Protein AF-A0A538PAR9-F1 (afdb_monomer)

Sequence (270 aa):
MGVARLSRVTVMLPRGDYQEALTYLSQFEEFHRISTEQGAFDPATEELAVRAVRLFAQTDQAVKSLSLPLSPPMLDVIFRGVSVPETVYEAARWNELLDKAESEARPVVDAVNGAVGRLAQLEKDEQDTRALSEALRSVADLSVDLGMLGQLKRMTGVVAIAEKDTLDELRNSLSDLVFVAQPLRGSQSVVLVAGPAGDAGRIEKVLRTLEVTPIVLPSDLPQNPPEAFRSLVARAEGLSAEKRKAEEEVEKLTAVHSQKLLACRELANV

Foldseek 3Di:
DDDDDDDDDDDDDFPVCVVVVVVVVVVVVPDDDPPPPDDDDDVVVVVLLVLLVVLLVLLVVLCVLLVPDLDPDPVCCVPPNDDDPDDDDDDPDSVVSSVVLCVLRVVLSVLSCVLSVVLVVLVVVLVVLVVVLVVLVQVLVDQDQQVVQVPDPFKHKFKWKDFQVCLVVLCVQLVVWDWDWADTPDRIIIIMTMDTPVCPVVNVVSCVVSVIDTDDDPPVAGSGSNRRSVVSVVVSVVSVVVSVVSVVSSVVSCVPCVSSSSVSSVSSSD

Mean predicted aligned error: 13.32 Å

Secondary structure (DSSP, 8-state):
--------------GGGHHHHHHHHHHT---------S-PPPHHHHHHHHHHHHHHHHHHHHHHHTT--SS--HHHHHHH---PPP-----SSHHHHHHHHHHHHHHHHHHHHHHHHHHHHHHHHHHHHHHHHHHHHTTTT----HHHHHT-SSEEEEEEEEEHHHHHHHHHHTTTSEEEEEE-SSSEEEEEEEEEGGGHHHHHHHHHHTTPEE----TTS-SSHHHHHHHHHHHHHHHHHHHHHHHHHHHHHHHHHHHHHHHHHHHTT-

pLDDT: mean 80.82, std 9.89, range [42.25, 94.06]

Radius of gyration: 33.9 Å; Cα contacts (8 Å, |Δi|>4): 254; chains: 1; bounding box: 86×48×86 Å

Structure (mmCIF, N/CA/C/O backbone):
data_AF-A0A538PAR9-F1
#
_entry.id   AF-A0A538PAR9-F1
#
loop_
_atom_site.group_PDB
_atom_site.id
_atom_site.type_symbol
_atom_site.label_atom_id
_atom_site.label_alt_id
_atom_site.label_comp_id
_atom_site.label_asym_id
_atom_site.label_entity_id
_atom_site.label_seq_id
_atom_site.pdbx_PDB_ins_code
_atom_site.Cartn_x
_atom_site.Cartn_y
_atom_site.Cartn_z
_atom_site.occupancy
_atom_site.B_iso_or_equiv
_atom_site.auth_seq_id
_atom_site.auth_comp_id
_atom_site.auth_asym_id
_atom_site.auth_atom_id
_atom_site.pdbx_PDB_model_num
ATOM 1 N N . MET A 1 1 ? 61.517 7.331 -37.718 1.00 42.25 1 MET A N 1
ATOM 2 C CA . MET A 1 1 ? 60.299 7.338 -36.882 1.00 42.25 1 MET A CA 1
ATOM 3 C C . MET A 1 1 ? 59.112 7.525 -37.810 1.00 42.25 1 MET A C 1
ATOM 5 O O . MET A 1 1 ? 59.084 8.528 -38.512 1.00 42.25 1 MET A O 1
ATOM 9 N N . GLY A 1 2 ? 58.226 6.534 -37.919 1.00 53.03 2 GLY A N 1
ATOM 10 C CA . GLY A 1 2 ? 57.035 6.623 -38.769 1.00 53.03 2 GLY A CA 1
ATOM 11 C C . GLY A 1 2 ? 55.916 7.348 -38.029 1.00 53.03 2 GLY A C 1
ATOM 12 O O . GLY A 1 2 ? 55.635 7.015 -36.883 1.00 53.03 2 GLY A O 1
ATOM 13 N N . VAL A 1 3 ? 55.308 8.352 -38.656 1.00 56.50 3 VAL A N 1
ATOM 14 C CA . VAL A 1 3 ? 54.130 9.034 -38.108 1.00 56.50 3 VAL A CA 1
ATOM 15 C C . VAL A 1 3 ? 52.907 8.186 -38.461 1.00 56.50 3 VAL A C 1
ATOM 17 O O . VAL A 1 3 ? 52.604 8.014 -39.642 1.00 56.50 3 VAL A O 1
ATOM 20 N N . ALA A 1 4 ? 52.234 7.619 -37.459 1.00 69.75 4 ALA A N 1
ATOM 21 C CA . ALA A 1 4 ? 50.994 6.871 -37.658 1.00 69.75 4 ALA A CA 1
ATOM 22 C C . ALA A 1 4 ? 49.835 7.835 -37.963 1.00 69.75 4 ALA A C 1
ATOM 24 O O . ALA A 1 4 ? 49.718 8.904 -37.361 1.00 69.75 4 ALA A O 1
ATOM 25 N N . ARG A 1 5 ? 48.976 7.470 -38.919 1.00 73.00 5 ARG A N 1
ATOM 26 C CA . ARG A 1 5 ? 47.812 8.276 -39.303 1.00 73.00 5 ARG A CA 1
ATOM 27 C C . ARG A 1 5 ? 46.669 7.977 -38.333 1.00 73.00 5 ARG A C 1
ATOM 29 O O . ARG A 1 5 ? 46.080 6.908 -38.399 1.00 73.00 5 ARG A O 1
ATOM 36 N N . LEU A 1 6 ? 46.370 8.915 -37.437 1.00 77.06 6 LEU A N 1
ATOM 37 C CA . LEU A 1 6 ? 45.254 8.801 -36.496 1.00 77.06 6 LEU A CA 1
ATOM 38 C C . LEU A 1 6 ? 43.938 9.208 -37.171 1.00 77.06 6 LEU A C 1
ATOM 40 O O . LEU A 1 6 ? 43.876 10.222 -37.870 1.00 77.06 6 LEU A O 1
ATOM 44 N N . SER A 1 7 ? 42.878 8.441 -36.925 1.00 79.38 7 SER A N 1
ATOM 45 C CA . SER A 1 7 ? 41.517 8.746 -37.370 1.00 79.38 7 SER A CA 1
ATOM 46 C C . SER A 1 7 ? 40.644 9.088 -36.169 1.00 79.38 7 SER A C 1
ATOM 48 O O . SER A 1 7 ? 40.646 8.379 -35.166 1.00 79.38 7 SER A O 1
ATOM 50 N N . ARG A 1 8 ? 39.877 10.179 -36.266 1.00 80.25 8 ARG A N 1
ATOM 51 C CA . ARG A 1 8 ? 38.883 10.534 -35.250 1.00 80.25 8 ARG A CA 1
ATOM 52 C C . ARG A 1 8 ? 37.613 9.729 -35.504 1.00 80.25 8 ARG A C 1
ATOM 54 O O . ARG A 1 8 ? 37.041 9.825 -36.585 1.00 80.25 8 ARG A O 1
ATOM 61 N N . VAL A 1 9 ? 37.179 8.975 -34.501 1.00 76.75 9 VAL A N 1
ATOM 62 C CA . VAL A 1 9 ? 35.952 8.174 -34.536 1.00 76.75 9 VAL A CA 1
ATOM 63 C C . VAL A 1 9 ? 35.055 8.607 -33.381 1.00 76.75 9 VAL A C 1
ATOM 65 O O . VAL A 1 9 ? 35.540 8.887 -32.285 1.00 76.75 9 VAL A O 1
ATOM 68 N N . THR A 1 10 ? 33.750 8.676 -33.632 1.00 76.56 10 THR A N 1
ATOM 69 C CA . THR A 1 10 ? 32.727 8.875 -32.603 1.00 76.56 10 THR A CA 1
ATOM 70 C C . THR A 1 10 ? 31.915 7.596 -32.508 1.00 76.56 10 THR A C 1
ATOM 72 O O . THR A 1 10 ? 31.336 7.164 -33.501 1.00 76.56 10 THR A O 1
ATOM 75 N N . VAL A 1 11 ? 31.889 6.994 -31.322 1.00 72.44 11 VAL A N 1
ATOM 76 C CA . VAL A 1 11 ? 31.072 5.813 -31.032 1.00 72.44 11 VAL A CA 1
ATOM 77 C C . VAL A 1 11 ? 29.835 6.285 -30.277 1.00 72.44 11 VAL A C 1
ATOM 79 O O . VAL A 1 11 ? 29.958 6.987 -29.274 1.00 72.44 11 VAL A O 1
ATOM 82 N N . MET A 1 12 ? 28.657 5.933 -30.785 1.00 71.06 12 MET A N 1
ATOM 83 C CA . MET A 1 12 ? 27.371 6.155 -30.123 1.00 71.06 12 MET A CA 1
ATOM 84 C C . MET A 1 12 ? 26.861 4.807 -29.638 1.00 71.06 12 MET A C 1
ATOM 86 O O . MET A 1 12 ? 26.896 3.836 -30.392 1.00 71.06 12 MET A O 1
ATOM 90 N N . LEU A 1 13 ? 26.441 4.741 -28.383 1.00 69.81 13 LEU A N 1
ATOM 91 C CA . LEU A 1 13 ? 26.055 3.497 -27.733 1.00 69.81 13 LEU A CA 1
ATOM 92 C C . LEU A 1 13 ? 25.030 3.770 -26.626 1.00 69.81 13 LEU A C 1
ATOM 94 O O . LEU A 1 13 ? 25.081 4.860 -26.042 1.00 69.81 13 LEU A O 1
ATOM 98 N N . PRO A 1 14 ? 24.140 2.804 -26.333 1.00 68.06 14 PRO A N 1
ATOM 99 C CA . PRO A 1 14 ? 23.178 2.920 -25.251 1.00 68.06 14 PRO A CA 1
ATOM 100 C C . PRO A 1 14 ? 23.861 3.207 -23.921 1.00 68.06 14 PRO A C 1
ATOM 102 O O . PRO A 1 14 ? 24.919 2.645 -23.622 1.00 68.06 14 PRO A O 1
ATOM 105 N N . ARG A 1 15 ? 23.249 4.036 -23.074 1.00 66.94 15 ARG A N 1
ATOM 106 C CA . ARG A 1 15 ? 23.837 4.376 -21.766 1.00 66.94 15 ARG A CA 1
ATOM 107 C C . ARG A 1 15 ? 24.185 3.143 -20.919 1.00 66.94 15 ARG A C 1
ATOM 109 O O . ARG A 1 15 ? 25.188 3.171 -20.201 1.00 66.94 15 ARG A O 1
ATOM 116 N N . GLY A 1 16 ? 23.378 2.084 -21.001 1.00 71.06 16 GLY A N 1
ATOM 117 C CA . GLY A 1 16 ? 23.603 0.816 -20.294 1.00 71.06 16 GLY A CA 1
ATOM 118 C C . GLY A 1 16 ? 24.901 0.106 -20.692 1.00 71.06 16 GLY A C 1
ATOM 119 O O . GLY A 1 16 ? 25.581 -0.453 -19.833 1.00 71.06 16 GLY A O 1
ATOM 120 N N . ASP A 1 17 ? 25.304 0.236 -21.953 1.00 77.69 17 ASP A N 1
ATOM 121 C CA . ASP A 1 17 ? 26.420 -0.516 -22.535 1.00 77.69 17 ASP A CA 1
ATOM 122 C C . ASP A 1 17 ? 27.748 0.245 -22.422 1.00 77.69 17 ASP A C 1
ATOM 124 O O . ASP A 1 17 ? 28.803 -0.246 -22.818 1.00 77.69 17 ASP A O 1
ATOM 128 N N . TYR A 1 18 ? 27.732 1.457 -21.857 1.00 78.56 18 TYR A N 1
ATOM 129 C CA . TYR A 1 18 ? 28.895 2.344 -21.810 1.00 78.56 18 TYR A CA 1
ATOM 130 C C . TYR A 1 18 ? 30.101 1.762 -21.091 1.00 78.56 18 TYR A C 1
ATOM 132 O O . TYR A 1 18 ? 31.226 1.874 -21.580 1.00 78.56 18 TYR A O 1
ATOM 140 N N . GLN A 1 19 ? 29.881 1.121 -19.947 1.00 76.94 19 GLN A N 1
ATOM 141 C CA . GLN A 1 19 ? 30.971 0.503 -19.192 1.00 76.94 19 GLN A CA 1
ATOM 142 C C . GLN A 1 19 ? 31.546 -0.713 -19.928 1.00 76.94 19 GLN A C 1
ATOM 144 O O . GLN A 1 19 ? 32.763 -0.905 -19.966 1.00 76.94 19 GLN A O 1
ATOM 149 N N . GLU A 1 20 ? 30.685 -1.509 -20.556 1.00 82.06 20 GLU A N 1
ATOM 150 C CA . GLU A 1 20 ? 31.092 -2.706 -21.285 1.00 82.06 20 GLU A CA 1
ATOM 151 C C . GLU A 1 20 ? 31.836 -2.343 -22.580 1.00 82.06 20 GLU A C 1
ATOM 153 O O . GLU A 1 20 ? 32.939 -2.832 -22.822 1.00 82.06 20 GLU A O 1
ATOM 158 N N . ALA A 1 21 ? 31.314 -1.390 -23.354 1.00 82.38 21 ALA A N 1
ATOM 159 C CA . ALA A 1 21 ? 31.966 -0.868 -24.550 1.00 82.38 21 ALA A CA 1
ATOM 160 C C . ALA A 1 21 ? 33.338 -0.251 -24.237 1.00 82.38 21 ALA A C 1
ATOM 162 O O . ALA A 1 21 ? 34.301 -0.501 -24.959 1.00 82.38 21 ALA A O 1
ATOM 163 N N . LEU A 1 22 ? 33.466 0.510 -23.141 1.00 79.75 22 LEU A N 1
ATOM 164 C CA . LEU A 1 22 ? 34.764 1.015 -22.675 1.00 79.75 22 LEU A CA 1
ATOM 165 C C . LEU A 1 22 ? 35.741 -0.113 -22.349 1.00 79.75 22 LEU A C 1
ATOM 167 O O . LEU A 1 22 ? 36.919 -0.013 -22.691 1.00 79.75 22 LEU A O 1
ATOM 171 N N . THR A 1 23 ? 35.255 -1.174 -21.703 1.00 82.25 23 THR A N 1
ATOM 172 C CA . THR A 1 23 ? 36.069 -2.345 -21.370 1.00 82.25 23 THR A CA 1
ATOM 173 C C . THR A 1 23 ? 36.594 -3.006 -22.641 1.00 82.25 23 THR A C 1
ATOM 175 O O . THR A 1 23 ? 37.800 -3.217 -22.751 1.00 82.25 23 THR A O 1
ATOM 178 N N . TYR A 1 24 ? 35.743 -3.248 -23.641 1.00 82.12 24 TYR A N 1
ATOM 179 C CA . TYR A 1 24 ? 36.188 -3.808 -24.919 1.00 82.12 24 TYR A CA 1
ATOM 180 C C . TYR A 1 24 ? 37.134 -2.877 -25.669 1.00 82.12 24 TYR A C 1
ATOM 182 O O . TYR A 1 24 ? 38.171 -3.328 -26.137 1.00 82.12 24 TYR A O 1
ATOM 190 N N . LEU A 1 25 ? 36.833 -1.578 -25.737 1.00 80.12 25 LEU A N 1
ATOM 191 C CA . LEU A 1 25 ? 37.713 -0.608 -26.387 1.00 80.12 25 LEU A CA 1
ATOM 192 C C . LEU A 1 25 ? 39.096 -0.600 -25.729 1.00 80.12 25 LEU A C 1
ATOM 194 O O . LEU A 1 25 ? 40.091 -0.647 -26.445 1.00 80.12 25 LEU A O 1
ATOM 198 N N . SER A 1 26 ? 39.167 -0.644 -24.392 1.00 77.38 26 SER A N 1
ATOM 199 C CA . SER A 1 26 ? 40.429 -0.699 -23.636 1.00 77.38 26 SER A CA 1
ATOM 200 C C . SER A 1 26 ? 41.333 -1.876 -24.017 1.00 77.38 26 SER A C 1
ATOM 202 O O . SER A 1 26 ? 42.550 -1.722 -23.986 1.00 77.38 26 SER A O 1
ATOM 204 N N . GLN A 1 27 ? 40.762 -3.002 -24.461 1.00 80.81 27 GLN A N 1
ATOM 205 C CA . GLN A 1 27 ? 41.520 -4.179 -24.906 1.00 80.81 27 GLN A CA 1
ATOM 206 C C . GLN A 1 27 ? 42.235 -3.969 -26.244 1.00 80.81 27 GLN A C 1
ATOM 208 O O . GLN A 1 27 ? 43.198 -4.673 -26.529 1.00 80.81 27 GLN A O 1
ATOM 213 N N . PHE A 1 28 ? 41.780 -3.025 -27.073 1.00 77.38 28 PHE A N 1
ATOM 214 C CA . PHE A 1 28 ? 42.405 -2.759 -28.368 1.00 77.38 28 PHE A CA 1
ATOM 215 C C . PHE A 1 28 ? 43.687 -1.928 -28.256 1.00 77.38 28 PHE A C 1
ATOM 217 O O . PHE A 1 28 ? 44.391 -1.841 -29.252 1.00 77.38 28 PHE A O 1
ATOM 224 N N . GLU A 1 29 ? 43.977 -1.321 -27.091 1.00 65.56 29 GLU A N 1
ATOM 225 C CA . GLU A 1 29 ? 45.176 -0.520 -26.738 1.00 65.56 29 GLU A CA 1
ATOM 226 C C . GLU A 1 29 ? 45.556 0.649 -27.693 1.00 65.56 29 GLU A C 1
ATOM 228 O O . GLU A 1 29 ? 46.350 1.514 -27.329 1.00 65.56 29 GLU A O 1
ATOM 233 N N . GLU A 1 30 ? 44.940 0.753 -28.875 1.00 70.75 30 GLU A N 1
ATOM 234 C CA . GLU A 1 30 ? 45.254 1.676 -29.973 1.00 70.75 30 GLU A CA 1
ATOM 235 C C . GLU A 1 30 ? 44.236 2.828 -30.100 1.00 70.75 30 GLU A C 1
ATOM 237 O O . GLU A 1 30 ? 43.935 3.309 -31.195 1.00 70.75 30 GLU A O 1
ATOM 242 N N . PHE A 1 31 ? 43.676 3.307 -28.988 1.00 75.56 31 PHE A N 1
ATOM 243 C CA .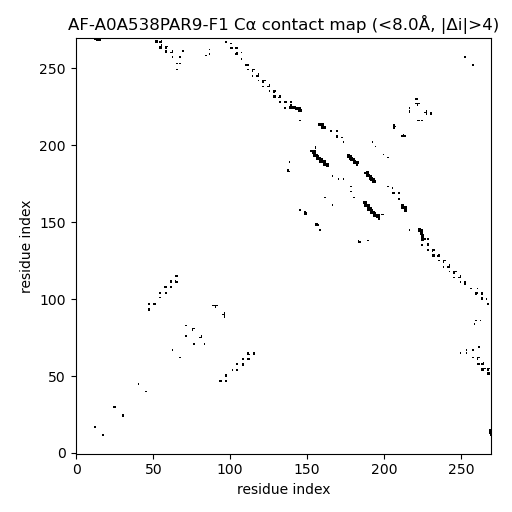 PHE A 1 31 ? 42.813 4.492 -28.997 1.00 75.56 31 PHE A CA 1
ATOM 244 C C . PHE A 1 31 ? 43.129 5.434 -27.836 1.00 75.56 31 PHE A C 1
ATOM 246 O O . PHE A 1 31 ? 43.428 5.028 -26.715 1.00 75.56 31 PHE A O 1
ATOM 253 N N . HIS A 1 32 ? 43.014 6.731 -28.107 1.00 74.31 32 HIS A N 1
ATOM 254 C CA . HIS A 1 32 ? 43.111 7.774 -27.096 1.00 74.31 32 HIS A CA 1
ATOM 255 C C . HIS A 1 32 ? 41.734 8.397 -26.905 1.00 74.31 32 HIS A C 1
ATOM 257 O O . HIS A 1 32 ? 41.166 8.970 -27.839 1.00 74.31 32 HIS A O 1
ATOM 263 N N . ARG A 1 33 ? 41.191 8.306 -25.688 1.00 72.56 33 ARG A N 1
ATOM 264 C CA . ARG A 1 33 ? 39.954 9.007 -25.345 1.00 72.56 33 ARG A CA 1
ATOM 265 C C . ARG A 1 33 ? 40.218 10.507 -25.383 1.00 72.56 33 ARG A C 1
ATOM 267 O O . ARG A 1 33 ? 40.983 11.034 -24.581 1.00 72.56 33 ARG A O 1
ATOM 274 N N . ILE A 1 34 ? 39.535 11.199 -26.284 1.00 72.06 34 ILE A N 1
ATOM 275 C CA . ILE A 1 34 ? 39.442 12.653 -26.230 1.00 72.06 34 ILE A CA 1
ATOM 276 C C . ILE A 1 34 ? 38.372 12.961 -25.185 1.00 72.06 34 ILE A C 1
ATOM 278 O O . ILE A 1 34 ? 37.181 12.808 -25.454 1.00 72.06 34 ILE A O 1
ATOM 282 N N . SER A 1 35 ? 38.793 13.319 -23.971 1.00 59.16 35 SER A N 1
ATOM 283 C CA . SER A 1 35 ? 37.876 13.839 -22.958 1.00 59.16 35 SER A CA 1
ATOM 284 C C . SER A 1 35 ? 37.247 15.112 -23.509 1.00 59.16 35 SER A C 1
ATOM 286 O O . SER A 1 35 ? 37.942 16.096 -23.755 1.00 59.16 35 SER A O 1
ATOM 288 N N . THR A 1 36 ? 35.936 15.094 -23.730 1.00 56.56 36 THR A N 1
ATOM 289 C CA . THR A 1 36 ? 35.134 16.295 -23.960 1.00 56.56 36 THR A CA 1
ATOM 290 C C . THR A 1 36 ? 35.064 17.080 -22.651 1.00 56.56 36 THR A C 1
ATOM 292 O O . THR A 1 36 ? 34.034 17.138 -21.989 1.00 56.56 36 THR A O 1
ATOM 295 N N . GLU A 1 37 ? 36.182 17.670 -22.232 1.00 50.62 37 GLU A N 1
ATOM 296 C CA . GLU A 1 37 ? 36.112 18.809 -21.332 1.00 50.62 37 GLU A CA 1
ATOM 297 C C . GLU A 1 37 ? 35.641 20.001 -22.169 1.00 50.62 37 GLU A C 1
ATOM 299 O O . GLU A 1 37 ? 36.345 20.479 -23.053 1.00 50.62 37 GLU A O 1
ATOM 304 N N . GLN A 1 38 ? 34.412 20.442 -21.892 1.00 45.41 38 GLN A N 1
ATOM 305 C CA . GLN A 1 38 ? 33.886 21.760 -22.256 1.00 45.41 38 GLN A CA 1
ATOM 306 C C . GLN A 1 38 ? 33.636 22.004 -23.754 1.00 45.41 38 GLN A C 1
ATOM 308 O O . GLN A 1 38 ? 34.247 22.849 -24.401 1.00 45.41 38 GLN A O 1
ATOM 313 N N . GLY A 1 39 ? 32.611 21.344 -24.280 1.00 50.34 39 GLY A N 1
ATOM 314 C CA . GLY A 1 39 ? 31.653 22.032 -25.144 1.00 50.34 39 GLY A CA 1
ATOM 315 C C . GLY A 1 39 ? 30.332 22.080 -24.389 1.00 50.34 39 GLY A C 1
ATOM 316 O O . GLY A 1 39 ? 29.970 21.071 -23.784 1.00 50.34 39 GLY A O 1
ATOM 317 N N . ALA A 1 40 ? 29.630 23.217 -24.381 1.00 53.75 40 ALA A N 1
ATOM 318 C CA . ALA A 1 40 ? 28.216 23.196 -24.015 1.00 53.75 40 ALA A CA 1
ATOM 319 C C . ALA A 1 40 ? 27.559 22.132 -24.904 1.00 53.75 40 ALA A C 1
ATOM 321 O O . ALA A 1 40 ? 27.718 22.190 -26.128 1.00 53.75 40 ALA A O 1
ATOM 322 N N . PHE A 1 41 ? 26.923 21.123 -24.300 1.00 59.81 41 PHE A N 1
ATOM 323 C CA . PHE A 1 41 ? 26.082 20.221 -25.075 1.00 59.81 41 PHE A CA 1
ATOM 324 C C . PHE A 1 41 ? 25.116 21.090 -25.874 1.00 59.81 41 PHE A C 1
ATOM 326 O O . PHE A 1 41 ? 24.658 22.124 -25.384 1.00 59.81 41 PHE A O 1
ATOM 333 N N . ASP A 1 42 ? 24.871 20.715 -27.126 1.00 72.62 42 ASP A N 1
ATOM 334 C CA . ASP A 1 42 ? 23.847 21.390 -27.907 1.00 72.62 42 ASP A CA 1
ATOM 335 C C . ASP A 1 42 ? 22.542 21.370 -27.088 1.00 72.62 42 ASP A C 1
ATOM 337 O O . ASP A 1 42 ? 22.110 20.274 -26.709 1.00 72.62 42 ASP A O 1
ATOM 341 N N . PRO A 1 43 ? 21.931 22.529 -26.769 1.00 78.31 43 PRO A N 1
ATOM 342 C CA . PRO A 1 43 ? 20.755 22.587 -25.904 1.00 78.31 43 PRO A CA 1
ATOM 343 C C . PRO A 1 43 ? 19.621 21.664 -26.363 1.00 78.31 43 PRO A C 1
ATOM 345 O O . PRO A 1 43 ? 18.923 21.089 -25.532 1.00 78.31 43 PRO A O 1
ATOM 348 N N . ALA A 1 44 ? 19.480 21.449 -27.677 1.00 77.69 44 ALA A N 1
ATOM 349 C CA . ALA A 1 44 ? 18.491 20.521 -28.224 1.00 77.69 44 ALA A CA 1
ATOM 350 C C . ALA A 1 44 ? 18.793 19.050 -27.874 1.00 77.69 44 ALA A C 1
ATOM 352 O O . ALA A 1 44 ? 17.879 18.256 -27.661 1.00 77.69 44 ALA A O 1
ATOM 353 N N . THR A 1 45 ? 20.070 18.677 -27.782 1.00 77.25 45 THR A N 1
ATOM 354 C CA . THR A 1 45 ? 20.498 17.328 -27.382 1.00 77.25 45 THR A CA 1
ATOM 355 C C . THR A 1 45 ? 20.370 17.125 -25.869 1.00 77.25 45 THR A C 1
ATOM 357 O O . THR A 1 45 ? 20.000 16.042 -25.417 1.00 77.25 45 THR A O 1
ATOM 360 N N . GLU A 1 46 ? 20.628 18.165 -25.075 1.00 80.94 46 GLU A N 1
ATOM 361 C CA . GLU A 1 46 ? 20.421 18.128 -23.623 1.00 80.94 46 GLU A CA 1
ATOM 362 C C . GLU A 1 46 ? 18.932 17.996 -23.269 1.00 80.94 46 GLU A C 1
ATOM 364 O O . GLU A 1 46 ? 18.561 17.172 -22.431 1.00 80.94 46 GLU A O 1
ATOM 369 N N . GLU A 1 47 ? 18.061 18.730 -23.967 1.00 85.38 47 GLU A N 1
ATOM 370 C CA . GLU A 1 47 ? 16.609 18.611 -23.821 1.00 85.38 47 GLU A CA 1
ATOM 371 C C . GLU A 1 47 ? 16.122 17.185 -24.126 1.00 85.38 47 GLU A C 1
ATOM 373 O O . GLU A 1 47 ? 15.384 16.596 -23.332 1.00 85.38 47 GLU A O 1
ATOM 378 N N . LEU A 1 48 ? 16.587 16.599 -25.235 1.00 85.44 48 LEU A N 1
ATOM 379 C CA . LEU A 1 48 ? 16.309 15.209 -25.607 1.00 85.44 48 LEU A CA 1
ATOM 380 C C . LEU A 1 48 ? 16.720 14.222 -24.504 1.00 85.44 48 LEU A C 1
ATOM 382 O O . LEU A 1 48 ? 15.940 13.342 -24.140 1.00 85.44 48 LEU A O 1
ATOM 386 N N . ALA A 1 49 ? 17.914 14.391 -23.933 1.00 82.88 49 ALA A N 1
ATOM 387 C CA . ALA A 1 49 ? 18.413 13.526 -22.868 1.00 82.88 49 ALA A CA 1
ATOM 388 C C . ALA A 1 49 ? 17.565 13.632 -21.588 1.00 82.88 49 ALA A C 1
ATOM 390 O O . ALA A 1 49 ? 17.224 12.617 -20.979 1.00 82.88 49 ALA A O 1
ATOM 391 N N . VAL A 1 50 ? 17.172 14.847 -21.189 1.00 87.75 50 VAL A N 1
ATOM 392 C CA . VAL A 1 50 ? 16.291 15.063 -20.027 1.00 87.75 50 VAL A CA 1
ATOM 393 C C . VAL A 1 50 ? 14.930 14.397 -20.240 1.00 87.75 50 VAL A C 1
ATOM 395 O O . VAL A 1 50 ? 14.391 13.779 -19.316 1.00 87.75 50 VAL A O 1
ATOM 398 N N . ARG A 1 51 ? 14.375 14.500 -21.452 1.00 91.38 51 ARG A N 1
ATOM 399 C CA . ARG A 1 51 ? 13.110 13.854 -21.821 1.00 91.38 51 ARG A CA 1
ATOM 400 C C . ARG A 1 51 ? 13.207 12.331 -21.764 1.00 91.38 51 ARG A C 1
ATOM 402 O O . ARG A 1 51 ? 12.367 11.711 -21.115 1.00 91.38 51 ARG A O 1
ATOM 409 N N . ALA A 1 52 ? 14.252 11.745 -22.347 1.00 87.88 52 ALA A N 1
ATOM 410 C CA . ALA A 1 52 ? 14.489 10.304 -22.308 1.00 87.88 52 ALA A CA 1
ATOM 411 C C . ALA A 1 52 ? 14.625 9.788 -20.864 1.00 87.88 52 ALA A C 1
ATOM 413 O O . ALA A 1 52 ? 13.925 8.860 -20.471 1.00 87.88 52 ALA A O 1
ATOM 414 N N . VAL A 1 53 ? 15.419 10.458 -20.019 1.00 88.50 53 VAL A N 1
ATOM 415 C CA . VAL A 1 53 ? 15.569 10.086 -18.598 1.00 88.50 53 VAL A CA 1
ATOM 416 C C . VAL A 1 53 ? 14.233 10.143 -17.853 1.00 88.50 53 VAL A C 1
ATOM 418 O O . VAL A 1 53 ? 13.935 9.262 -17.044 1.00 88.50 53 VAL A O 1
ATOM 421 N N . ARG A 1 54 ? 13.409 11.162 -18.120 1.00 91.69 54 ARG A N 1
ATOM 422 C CA . ARG A 1 54 ? 12.077 11.274 -17.517 1.00 91.69 54 ARG A CA 1
ATOM 423 C C . ARG A 1 54 ? 11.165 10.136 -17.968 1.00 91.69 54 ARG A C 1
ATOM 425 O O . ARG A 1 54 ? 10.506 9.534 -17.122 1.00 91.69 54 ARG A O 1
ATOM 432 N N . LEU A 1 55 ? 11.137 9.844 -19.267 1.00 91.56 55 LEU A N 1
ATOM 433 C CA . LEU A 1 55 ? 10.340 8.758 -19.831 1.00 91.56 55 LEU A CA 1
ATOM 434 C C . LEU A 1 55 ? 10.763 7.405 -19.247 1.00 91.56 55 LEU A C 1
ATOM 436 O O . LEU A 1 55 ? 9.908 6.623 -18.832 1.00 91.56 55 LEU A O 1
ATOM 440 N N . PHE A 1 56 ? 12.071 7.161 -19.135 1.00 90.50 56 PHE A N 1
ATOM 441 C CA . PHE A 1 56 ? 12.620 5.968 -18.499 1.00 90.50 56 PHE A CA 1
ATOM 442 C C . PHE A 1 56 ? 12.166 5.858 -17.044 1.00 90.50 56 PHE A C 1
ATOM 444 O O . PHE A 1 56 ? 11.632 4.830 -16.652 1.00 90.50 56 PHE A O 1
ATOM 451 N N . ALA A 1 57 ? 12.313 6.917 -16.243 1.00 90.69 57 ALA A N 1
ATOM 452 C CA . ALA A 1 57 ? 11.916 6.889 -14.836 1.00 90.69 57 ALA A CA 1
ATOM 453 C C . ALA A 1 57 ? 10.414 6.603 -14.656 1.00 90.69 57 ALA A C 1
ATOM 455 O O . ALA A 1 57 ? 10.036 5.803 -13.802 1.00 90.69 57 ALA A O 1
ATOM 456 N N . GLN A 1 58 ? 9.562 7.222 -15.479 1.00 92.56 58 GLN A N 1
ATOM 457 C CA . GLN A 1 58 ? 8.109 7.030 -15.438 1.00 92.56 58 GLN A CA 1
ATOM 458 C C . GLN A 1 58 ? 7.704 5.600 -15.813 1.00 92.56 58 GLN A C 1
ATOM 460 O O . GLN A 1 58 ? 6.901 4.972 -15.121 1.00 92.56 58 GLN A O 1
ATOM 465 N N . THR A 1 59 ? 8.273 5.075 -16.897 1.00 91.44 59 THR A N 1
ATOM 466 C CA . THR A 1 59 ? 7.979 3.720 -17.381 1.00 91.44 59 THR A CA 1
ATOM 467 C C . THR A 1 59 ? 8.584 2.647 -16.479 1.00 91.44 59 THR A C 1
ATOM 469 O O . THR A 1 59 ? 7.906 1.676 -16.165 1.00 91.44 59 THR A O 1
ATOM 472 N N . ASP A 1 60 ? 9.808 2.832 -15.980 1.00 91.25 60 ASP A N 1
ATOM 473 C CA . ASP A 1 60 ? 10.463 1.934 -15.020 1.00 91.25 60 ASP A CA 1
ATOM 474 C C . ASP A 1 60 ? 9.695 1.857 -13.697 1.00 91.25 60 ASP A C 1
ATOM 476 O O . ASP A 1 60 ? 9.502 0.766 -13.160 1.00 91.25 60 ASP A O 1
ATOM 480 N N . GLN A 1 61 ? 9.189 2.989 -13.199 1.00 90.94 61 GLN A N 1
ATOM 481 C CA . GLN A 1 61 ? 8.320 2.999 -12.026 1.00 90.94 61 GLN A CA 1
ATOM 482 C C . GLN A 1 61 ? 7.020 2.230 -12.287 1.00 90.94 61 GLN A C 1
ATOM 484 O O . GLN A 1 61 ? 6.661 1.386 -11.472 1.00 90.94 61 GLN A O 1
ATOM 489 N N . ALA A 1 62 ? 6.349 2.457 -13.421 1.00 90.69 62 ALA A N 1
ATOM 490 C CA . ALA A 1 62 ? 5.127 1.729 -13.769 1.00 90.69 62 ALA A CA 1
ATOM 491 C C . ALA A 1 62 ? 5.372 0.212 -13.902 1.00 90.69 62 ALA A C 1
ATOM 493 O O . ALA A 1 62 ? 4.601 -0.590 -13.379 1.00 90.69 62 ALA A O 1
ATOM 494 N N . VAL A 1 63 ? 6.481 -0.189 -14.532 1.00 89.88 63 VAL A N 1
ATOM 495 C CA . VAL A 1 63 ? 6.9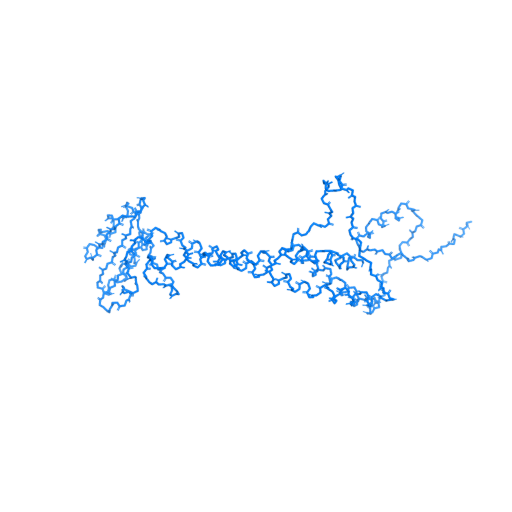18 -1.592 -14.648 1.00 89.88 63 VAL A CA 1
ATOM 496 C C . VAL A 1 63 ? 7.138 -2.216 -13.268 1.00 89.88 63 VAL A C 1
ATOM 498 O O . VAL A 1 63 ? 6.654 -3.319 -13.013 1.00 89.88 63 VAL A O 1
ATOM 501 N N . LYS A 1 64 ? 7.804 -1.502 -12.350 1.00 89.75 64 LYS A N 1
ATOM 502 C CA . LYS A 1 64 ? 8.001 -1.945 -10.960 1.00 89.75 64 LYS A CA 1
ATOM 503 C C . LYS A 1 64 ? 6.688 -2.049 -10.190 1.00 89.75 64 LYS A C 1
ATOM 505 O O . LYS A 1 64 ? 6.481 -3.040 -9.498 1.00 89.75 64 LYS A O 1
ATOM 510 N N . SER A 1 65 ? 5.799 -1.067 -10.322 1.00 88.06 65 SER A N 1
ATOM 511 C CA . SER A 1 65 ? 4.485 -1.067 -9.670 1.00 88.06 65 SER A CA 1
ATOM 512 C C . SER A 1 65 ? 3.613 -2.242 -10.108 1.00 88.06 65 SER A C 1
ATOM 514 O O . SER A 1 65 ? 2.875 -2.784 -9.294 1.00 88.06 65 SER A O 1
ATOM 516 N N . LEU A 1 66 ? 3.734 -2.674 -11.364 1.00 88.00 66 LEU A N 1
ATOM 517 C CA . LEU A 1 66 ? 3.054 -3.861 -11.886 1.00 88.00 66 LEU A CA 1
ATOM 518 C C . LEU A 1 66 ? 3.817 -5.174 -11.638 1.00 88.00 66 LEU A C 1
ATOM 520 O O . LEU A 1 66 ? 3.349 -6.233 -12.045 1.00 88.00 66 LEU A O 1
ATOM 524 N N . SER A 1 67 ? 4.992 -5.127 -10.996 1.00 86.56 67 SER A N 1
ATOM 525 C CA . SER A 1 67 ? 5.879 -6.286 -10.802 1.00 86.56 67 SER A CA 1
ATOM 526 C C . SER A 1 67 ? 6.200 -7.038 -12.102 1.00 86.56 67 SER A C 1
ATOM 528 O O . SER A 1 67 ? 6.321 -8.264 -12.121 1.00 86.56 67 SER A O 1
ATOM 530 N N . LEU A 1 68 ? 6.332 -6.301 -13.209 1.00 84.94 68 LEU A N 1
ATOM 531 C CA . LEU A 1 68 ? 6.607 -6.885 -14.516 1.00 84.94 68 LEU A CA 1
ATOM 532 C C . LEU A 1 68 ? 8.045 -7.429 -14.580 1.00 84.94 68 LEU A C 1
ATOM 534 O O . LEU A 1 68 ? 8.990 -6.718 -14.219 1.00 84.94 68 LEU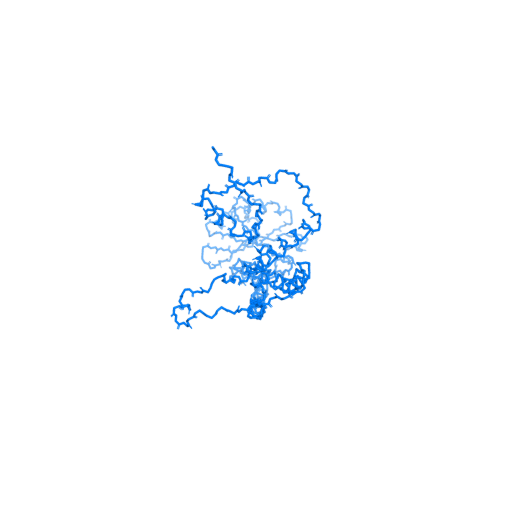 A O 1
ATOM 538 N N . PRO A 1 69 ? 8.246 -8.665 -15.071 1.00 79.38 69 PRO A N 1
ATOM 539 C CA . PRO A 1 69 ? 9.581 -9.213 -15.248 1.00 79.38 69 PRO A CA 1
ATOM 540 C C . PRO A 1 69 ? 10.301 -8.498 -16.400 1.00 79.38 69 PRO A C 1
ATOM 542 O O . PRO A 1 69 ? 9.788 -8.416 -17.512 1.00 79.38 69 PRO A O 1
ATOM 545 N N . LEU A 1 70 ? 11.517 -8.008 -16.139 1.00 75.06 70 LEU A N 1
ATOM 546 C CA . LEU A 1 70 ? 12.377 -7.366 -17.148 1.00 75.06 70 LEU A CA 1
ATOM 547 C C . LEU A 1 70 ? 13.036 -8.369 -18.101 1.00 75.06 70 LEU A C 1
ATOM 549 O O . LEU A 1 70 ? 13.599 -7.994 -19.123 1.00 75.06 70 LEU A O 1
ATOM 553 N N . SER A 1 71 ? 13.022 -9.648 -17.742 1.00 67.75 71 SER A N 1
ATOM 554 C CA . SER A 1 71 ? 13.549 -10.725 -18.568 1.00 67.75 71 SER A CA 1
ATOM 555 C C . SER A 1 71 ? 12.596 -11.914 -18.508 1.00 67.75 71 SER A C 1
ATOM 557 O O . SER A 1 71 ? 12.016 -12.162 -17.445 1.00 67.75 71 SER A O 1
ATOM 559 N N . PRO A 1 72 ? 12.429 -12.662 -19.612 1.00 66.25 72 PRO A N 1
ATOM 560 C CA . PRO A 1 72 ? 11.590 -13.851 -19.616 1.00 66.25 72 PRO A CA 1
ATOM 561 C C . PRO A 1 72 ? 12.041 -14.840 -18.525 1.00 66.25 72 PRO A C 1
ATOM 563 O O . PRO A 1 72 ? 13.250 -15.035 -18.349 1.00 66.25 72 PRO A O 1
ATOM 566 N N . PRO A 1 73 ? 11.117 -15.493 -17.798 1.00 67.12 73 PRO A N 1
ATOM 567 C CA . PRO A 1 73 ? 11.473 -16.510 -16.817 1.00 67.12 73 PRO A CA 1
ATOM 568 C C . PRO A 1 73 ? 12.294 -17.633 -17.463 1.00 67.12 73 PRO A C 1
ATOM 570 O O . PRO A 1 73 ? 11.940 -18.155 -18.519 1.00 67.12 73 PRO A O 1
ATOM 573 N N . MET A 1 74 ? 13.377 -18.051 -16.804 1.00 66.00 74 MET A N 1
ATOM 574 C CA . MET A 1 74 ? 14.328 -19.035 -17.345 1.00 66.00 74 MET A CA 1
ATOM 575 C C . MET A 1 74 ? 13.660 -20.370 -17.735 1.00 66.00 74 MET A C 1
ATOM 577 O O . MET A 1 74 ? 14.063 -21.006 -18.703 1.00 66.00 74 MET A O 1
ATOM 581 N N . LEU A 1 75 ? 12.603 -20.776 -17.023 1.00 65.38 75 LEU A N 1
ATOM 582 C CA . LEU A 1 75 ? 11.825 -21.976 -17.347 1.00 65.38 75 LEU A CA 1
ATOM 583 C C . LEU A 1 75 ? 11.036 -21.827 -18.658 1.00 65.38 75 LEU A C 1
ATOM 585 O O . LEU A 1 75 ? 11.019 -22.763 -19.453 1.00 65.38 75 LEU A O 1
ATOM 589 N N . ASP A 1 76 ? 10.438 -20.665 -18.928 1.00 64.50 76 ASP A N 1
ATOM 590 C CA . ASP A 1 76 ? 9.708 -20.430 -20.182 1.00 64.50 76 ASP A CA 1
ATOM 591 C C . ASP A 1 76 ? 10.650 -20.442 -21.387 1.00 64.50 76 ASP A C 1
ATOM 593 O O . ASP A 1 76 ? 10.324 -21.024 -22.421 1.00 64.50 76 ASP A O 1
ATOM 597 N N . VAL A 1 77 ? 11.856 -19.891 -21.223 1.00 64.81 77 VAL A N 1
ATOM 598 C CA . VAL A 1 77 ? 12.920 -19.942 -22.236 1.00 64.81 77 VAL A CA 1
ATOM 599 C C . VAL A 1 77 ? 13.301 -21.386 -22.578 1.00 64.81 77 VAL A C 1
ATOM 601 O O . VAL A 1 77 ? 13.445 -21.720 -23.754 1.00 64.81 77 VAL A O 1
ATOM 604 N N . ILE A 1 78 ? 13.426 -22.250 -21.565 1.00 67.06 78 ILE A N 1
ATOM 605 C CA . ILE A 1 78 ? 13.797 -23.664 -21.731 1.00 67.06 78 ILE A CA 1
ATOM 606 C C . ILE A 1 78 ? 12.661 -24.476 -22.371 1.00 67.06 78 ILE A C 1
ATOM 608 O O . ILE A 1 78 ? 12.920 -25.303 -23.243 1.00 67.06 78 ILE A O 1
ATOM 612 N N . PHE A 1 79 ? 11.410 -24.265 -21.948 1.00 67.12 79 PHE A N 1
ATOM 613 C CA . PHE A 1 79 ? 10.280 -25.103 -22.368 1.00 67.12 79 PHE A CA 1
ATOM 614 C C . PHE A 1 79 ? 9.587 -24.642 -23.653 1.00 67.12 79 PHE A C 1
ATOM 616 O O . PHE A 1 79 ? 9.039 -25.480 -24.369 1.00 67.12 79 PHE A O 1
ATOM 623 N N . ARG A 1 80 ? 9.567 -23.337 -23.948 1.00 63.81 80 ARG A N 1
ATOM 624 C CA . ARG A 1 80 ? 8.808 -22.769 -25.079 1.00 63.81 80 ARG A CA 1
ATOM 625 C C . ARG A 1 80 ? 9.692 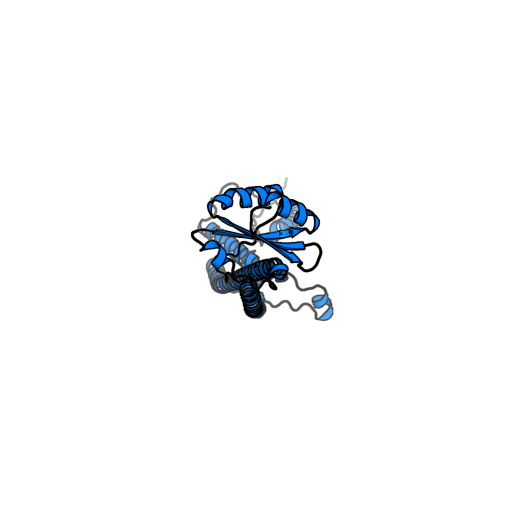-22.193 -26.186 1.00 63.81 80 ARG A C 1
ATOM 627 O O . ARG A 1 80 ? 9.177 -21.884 -27.258 1.00 63.81 80 ARG A O 1
ATOM 634 N N . GLY A 1 81 ? 11.002 -22.087 -25.954 1.00 58.06 81 GLY A N 1
ATOM 635 C CA . GLY A 1 81 ? 11.899 -21.321 -26.816 1.00 58.06 81 GLY A CA 1
ATOM 636 C C . GLY A 1 81 ? 11.715 -19.810 -26.621 1.00 58.06 81 GLY A C 1
ATOM 637 O O . GLY A 1 81 ? 10.692 -19.340 -26.126 1.00 58.06 81 GLY A O 1
ATOM 638 N N . VAL A 1 82 ? 12.735 -19.028 -26.979 1.00 56.19 82 VAL A N 1
ATOM 639 C CA . VAL A 1 82 ? 12.735 -17.568 -26.803 1.00 56.19 82 VAL A CA 1
ATOM 640 C C . VAL A 1 82 ? 11.816 -16.926 -27.849 1.00 56.19 82 VAL A C 1
ATOM 642 O O . VAL A 1 82 ? 12.229 -16.694 -28.980 1.00 56.19 82 VAL A O 1
ATOM 645 N N . SER A 1 83 ? 10.568 -16.634 -27.483 1.00 57.47 83 SER A N 1
ATOM 646 C CA . SER A 1 83 ? 9.717 -15.701 -28.230 1.00 57.47 83 SER A CA 1
ATOM 647 C C . SER A 1 83 ? 9.628 -14.407 -27.428 1.00 57.47 83 SER A C 1
ATOM 649 O O . SER A 1 83 ? 8.796 -14.271 -26.533 1.00 57.47 83 SER A O 1
ATOM 651 N N . VAL A 1 84 ? 10.558 -13.488 -27.695 1.00 64.12 84 VAL A N 1
ATOM 652 C CA . VAL A 1 84 ? 10.500 -12.129 -27.149 1.00 64.12 84 VAL A CA 1
ATOM 653 C C . VAL A 1 84 ? 9.667 -11.303 -28.125 1.00 64.12 84 VAL A C 1
ATOM 655 O O . VAL A 1 84 ? 10.032 -11.230 -29.299 1.00 64.12 84 VAL A O 1
ATOM 658 N N . PRO A 1 85 ? 8.528 -10.738 -27.695 1.00 67.19 85 PRO A N 1
ATOM 659 C CA . PRO A 1 85 ? 7.711 -9.919 -28.572 1.00 67.19 85 PRO A CA 1
ATOM 660 C C . PRO A 1 85 ? 8.484 -8.654 -28.964 1.00 67.19 85 PRO A C 1
ATOM 662 O O . PRO A 1 85 ? 8.831 -7.834 -28.117 1.00 67.19 85 PRO A O 1
ATOM 665 N N . GLU A 1 86 ? 8.766 -8.512 -30.256 1.00 71.81 86 GLU A N 1
ATOM 666 C CA . GLU A 1 86 ? 9.506 -7.377 -30.804 1.00 71.81 86 GLU A CA 1
ATOM 667 C C . GLU A 1 86 ? 8.564 -6.196 -31.057 1.00 71.81 86 GLU A C 1
ATOM 669 O O . GLU A 1 86 ? 7.464 -6.356 -31.594 1.00 71.81 86 GLU A O 1
ATOM 674 N N . THR A 1 87 ? 8.996 -4.998 -30.664 1.00 78.62 87 THR A N 1
ATOM 675 C CA . THR A 1 87 ? 8.276 -3.752 -30.945 1.00 78.62 87 THR A CA 1
ATOM 676 C C . THR A 1 87 ? 9.208 -2.829 -31.716 1.00 78.62 87 THR A C 1
ATOM 678 O O . THR A 1 87 ? 10.216 -2.376 -31.181 1.00 78.62 87 THR A O 1
ATOM 681 N N . VAL A 1 88 ? 8.882 -2.569 -32.982 1.00 79.88 88 VAL A N 1
ATOM 682 C CA . VAL A 1 88 ? 9.722 -1.766 -33.877 1.00 79.88 88 VAL A CA 1
ATOM 683 C C . VAL A 1 88 ? 9.226 -0.325 -33.894 1.00 79.88 88 VAL A C 1
ATOM 685 O O . VAL A 1 88 ? 8.064 -0.065 -34.206 1.00 79.88 88 VAL A O 1
ATOM 688 N N . TYR A 1 89 ? 10.124 0.614 -33.598 1.00 79.25 89 TYR A N 1
ATOM 689 C CA . TYR A 1 89 ? 9.863 2.044 -33.718 1.00 79.25 89 TYR A CA 1
ATOM 690 C C . TYR A 1 89 ? 10.657 2.637 -34.884 1.00 79.25 89 TYR A C 1
ATOM 692 O O . TYR A 1 89 ? 11.881 2.547 -34.925 1.00 79.25 89 TYR A O 1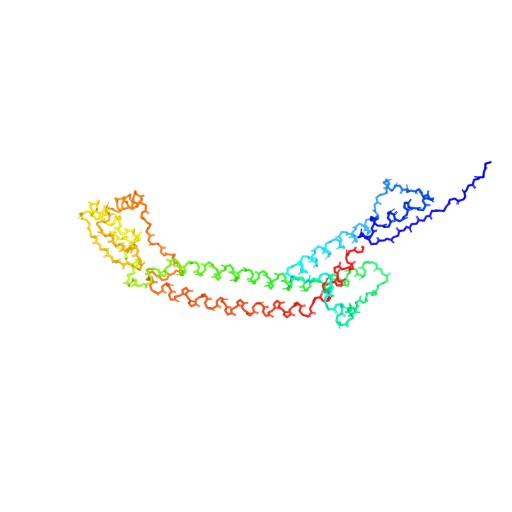
ATOM 700 N N . GLU A 1 90 ? 9.959 3.298 -35.807 1.00 80.94 90 GLU A N 1
ATOM 701 C CA . GLU A 1 90 ? 10.573 4.033 -36.917 1.00 80.94 90 GLU A CA 1
ATOM 702 C C . GLU A 1 90 ? 10.372 5.542 -36.741 1.00 80.94 90 GLU A C 1
ATOM 704 O O . GLU A 1 90 ? 9.250 6.026 -36.537 1.00 80.94 90 GLU A O 1
ATOM 709 N N . ALA A 1 91 ? 11.459 6.305 -36.841 1.00 83.94 91 ALA A N 1
ATOM 710 C CA . ALA A 1 91 ? 11.440 7.763 -36.787 1.00 83.94 91 ALA A CA 1
ATOM 711 C C . ALA A 1 91 ? 12.579 8.352 -37.625 1.00 83.94 91 ALA A C 1
ATOM 713 O O . ALA A 1 91 ? 13.673 7.793 -37.675 1.00 83.94 91 ALA A O 1
ATOM 714 N N . ALA A 1 92 ? 12.338 9.507 -38.253 1.00 81.50 92 ALA A N 1
ATOM 715 C CA . ALA A 1 92 ? 13.379 10.215 -39.000 1.00 81.50 92 ALA A CA 1
ATOM 716 C C . ALA A 1 92 ? 14.311 11.010 -38.070 1.00 81.50 92 ALA A C 1
ATOM 718 O O . ALA A 1 92 ? 15.432 11.356 -38.449 1.00 81.50 92 ALA A O 1
ATOM 719 N N . ARG A 1 93 ? 13.836 11.336 -36.858 1.00 84.25 93 ARG A N 1
ATOM 720 C CA . ARG A 1 93 ? 14.543 12.139 -35.853 1.00 84.25 93 ARG A CA 1
ATOM 721 C C . ARG A 1 93 ? 14.297 11.604 -34.444 1.00 84.25 93 ARG A C 1
ATOM 723 O O . ARG A 1 93 ? 13.205 11.136 -34.139 1.00 84.25 93 ARG A O 1
ATOM 730 N N . TRP A 1 94 ? 15.272 11.791 -33.555 1.00 81.62 94 TRP A N 1
ATOM 731 C CA . TRP A 1 94 ? 15.164 11.421 -32.136 1.00 81.62 94 TRP A CA 1
ATOM 732 C C . TRP A 1 94 ? 14.001 12.106 -31.409 1.00 81.62 94 TRP A C 1
ATOM 734 O O . TRP A 1 94 ? 13.326 11.467 -30.610 1.00 81.62 94 TRP A O 1
ATOM 744 N N . ASN A 1 95 ? 13.717 13.374 -31.732 1.00 85.94 95 ASN A N 1
ATOM 745 C CA . ASN A 1 95 ? 12.557 14.083 -31.177 1.00 85.94 95 ASN A CA 1
ATOM 746 C C . ASN A 1 95 ? 11.242 13.370 -31.515 1.00 85.94 95 ASN A C 1
ATOM 748 O O . ASN A 1 95 ? 10.439 13.125 -30.625 1.00 85.94 95 ASN A O 1
ATOM 752 N N . GLU A 1 96 ? 11.057 12.970 -32.776 1.00 88.62 96 GLU A N 1
ATOM 753 C CA . GLU A 1 96 ? 9.849 12.262 -33.222 1.00 88.62 96 GLU A CA 1
ATOM 754 C C . GLU A 1 96 ? 9.721 10.886 -32.559 1.00 88.62 96 GLU A C 1
ATOM 756 O O . GLU A 1 96 ? 8.616 10.444 -32.247 1.00 88.62 96 GLU A O 1
ATOM 761 N N . LEU A 1 97 ? 10.851 10.208 -32.335 1.00 88.06 97 LEU A N 1
ATOM 762 C CA . LEU A 1 97 ? 10.888 8.926 -31.640 1.00 88.06 97 LEU A CA 1
ATOM 763 C C . LEU A 1 97 ? 10.420 9.067 -30.184 1.00 88.06 97 LEU A C 1
ATOM 765 O O . LEU A 1 97 ? 9.554 8.313 -29.741 1.00 88.06 97 LEU A O 1
ATOM 769 N N . LEU A 1 98 ? 10.952 10.060 -29.463 1.00 88.12 98 LEU A N 1
ATOM 770 C CA . LEU A 1 98 ? 10.547 10.348 -28.087 1.00 88.12 98 LEU A CA 1
ATOM 771 C C . LEU A 1 98 ? 9.104 10.851 -28.004 1.00 88.12 98 LEU A C 1
ATOM 773 O O . LEU A 1 98 ? 8.393 10.454 -27.090 1.00 88.12 98 LEU A O 1
ATOM 777 N N . ASP A 1 99 ? 8.637 11.662 -28.955 1.00 90.06 99 ASP A N 1
ATOM 778 C CA . ASP A 1 99 ? 7.243 12.122 -28.993 1.00 90.06 99 ASP A CA 1
ATOM 779 C C . ASP A 1 99 ? 6.271 10.939 -29.105 1.00 90.06 99 ASP A C 1
ATOM 781 O O . ASP A 1 99 ? 5.288 10.872 -28.362 1.00 90.06 99 ASP A O 1
ATOM 785 N N . LYS A 1 100 ? 6.568 9.972 -29.986 1.00 89.12 100 LYS A N 1
ATOM 786 C CA . LYS A 1 100 ? 5.781 8.737 -30.117 1.00 89.12 100 LYS A CA 1
ATOM 787 C C . LYS A 1 100 ? 5.780 7.951 -28.809 1.00 89.12 100 LYS A C 1
ATOM 789 O O . LYS A 1 100 ? 4.705 7.672 -28.279 1.00 89.12 100 LYS A O 1
ATOM 794 N N . ALA A 1 101 ? 6.959 7.671 -28.258 1.00 88.94 101 ALA A N 1
ATOM 795 C CA . ALA A 1 101 ? 7.090 6.895 -27.029 1.00 88.94 101 ALA A CA 1
ATOM 796 C C . ALA A 1 101 ? 6.407 7.579 -25.829 1.00 88.94 101 ALA A C 1
ATOM 798 O O . ALA A 1 101 ? 5.701 6.931 -25.064 1.00 88.94 101 ALA A O 1
ATOM 799 N N . GLU A 1 102 ? 6.524 8.902 -25.689 1.00 90.62 102 GLU A N 1
ATOM 800 C CA . GLU A 1 102 ? 5.823 9.662 -24.651 1.00 90.62 102 GLU A CA 1
ATOM 801 C C . GLU A 1 102 ? 4.302 9.645 -24.845 1.00 90.62 102 GLU A C 1
ATOM 803 O O . GLU A 1 102 ? 3.564 9.493 -23.871 1.00 90.62 102 GLU A O 1
ATOM 808 N N . SER A 1 103 ? 3.818 9.793 -26.082 1.00 91.19 103 SER A N 1
ATOM 809 C CA . SER A 1 103 ? 2.380 9.774 -26.378 1.00 91.19 103 SER A CA 1
ATOM 810 C C . SER A 1 103 ? 1.734 8.417 -26.088 1.00 91.19 103 SER A C 1
ATOM 812 O O . SER A 1 103 ? 0.581 8.363 -25.660 1.00 91.19 103 SER A O 1
ATOM 814 N N . GLU A 1 104 ? 2.488 7.331 -26.265 1.00 89.44 104 GLU A N 1
ATOM 815 C CA . GLU A 1 104 ? 2.051 5.970 -25.966 1.00 89.44 104 GLU A CA 1
ATOM 816 C C . GLU A 1 104 ? 2.177 5.638 -24.475 1.00 89.44 104 GLU A C 1
ATOM 818 O O . GLU A 1 104 ? 1.269 5.034 -23.902 1.00 89.44 104 GLU A O 1
ATOM 823 N N . ALA A 1 105 ? 3.275 6.045 -23.832 1.00 90.00 105 ALA A N 1
ATOM 824 C CA . ALA A 1 105 ? 3.566 5.699 -22.446 1.00 90.00 105 ALA A CA 1
ATOM 825 C C . ALA A 1 105 ? 2.726 6.494 -21.444 1.00 90.00 105 ALA A C 1
ATOM 827 O O . ALA A 1 105 ? 2.212 5.907 -20.497 1.00 90.00 105 ALA A O 1
ATOM 828 N N . ARG A 1 106 ? 2.556 7.811 -21.633 1.00 90.75 106 ARG A N 1
ATOM 829 C CA . ARG A 1 106 ? 1.851 8.686 -20.673 1.00 90.75 106 ARG A CA 1
ATOM 830 C C . ARG A 1 106 ? 0.462 8.176 -20.262 1.00 90.75 106 ARG A C 1
ATOM 832 O O . ARG A 1 106 ? 0.266 7.980 -19.066 1.00 90.75 106 ARG A O 1
ATOM 839 N N . PRO A 1 107 ? -0.484 7.895 -21.185 1.00 92.75 107 PRO A N 1
ATOM 840 C CA . PRO A 1 107 ? -1.820 7.442 -20.790 1.00 92.75 107 PRO A CA 1
ATOM 841 C C . PRO A 1 107 ? -1.787 6.104 -20.045 1.00 92.75 107 PRO A C 1
ATOM 843 O O . PRO A 1 107 ? -2.612 5.863 -19.167 1.00 92.75 107 PRO A O 1
ATOM 846 N N . VAL A 1 108 ? -0.824 5.241 -20.374 1.00 90.50 108 VAL A N 1
ATOM 847 C CA . VAL A 1 108 ? -0.650 3.949 -19.710 1.00 90.50 108 VAL A CA 1
ATOM 848 C C . VAL A 1 108 ? -0.070 4.129 -18.309 1.00 90.50 108 VAL A C 1
ATOM 850 O O . VAL A 1 108 ? -0.594 3.554 -17.361 1.00 90.50 108 VAL A O 1
ATOM 853 N N . VAL A 1 109 ? 0.981 4.938 -18.161 1.00 91.19 109 VAL A N 1
ATOM 854 C CA . VAL A 1 109 ? 1.609 5.243 -16.868 1.00 91.19 109 VAL A CA 1
ATOM 855 C C . VAL A 1 109 ? 0.597 5.890 -15.923 1.00 91.19 109 VAL A C 1
ATOM 857 O O . VAL A 1 109 ? 0.501 5.482 -14.767 1.00 91.19 109 VAL A O 1
ATOM 860 N N . ASP A 1 110 ? -0.198 6.842 -16.411 1.00 92.12 110 ASP A N 1
ATOM 861 C CA . ASP A 1 110 ? -1.231 7.506 -15.613 1.00 92.12 110 ASP A CA 1
ATOM 862 C C . ASP A 1 110 ? -2.325 6.522 -15.173 1.00 92.12 110 ASP A C 1
ATOM 864 O O . ASP A 1 110 ? -2.718 6.514 -14.003 1.00 92.12 110 ASP A O 1
ATOM 868 N N . ALA A 1 111 ? -2.777 5.644 -16.076 1.00 90.69 111 ALA A N 1
ATOM 869 C CA . ALA A 1 111 ? -3.755 4.606 -15.753 1.00 90.69 111 ALA A CA 1
ATOM 870 C C . ALA A 1 111 ? -3.220 3.613 -14.708 1.00 90.69 111 ALA A C 1
ATOM 872 O O . ALA A 1 111 ? -3.914 3.306 -13.739 1.00 90.69 111 ALA A O 1
ATOM 873 N N . VAL A 1 112 ? -1.976 3.153 -14.868 1.00 90.88 112 VAL A N 1
ATOM 874 C CA . VAL A 1 112 ? -1.312 2.233 -13.932 1.00 90.88 112 VAL A CA 1
ATOM 875 C C . VAL A 1 112 ? -1.153 2.877 -12.560 1.00 90.88 112 VAL A C 1
ATOM 877 O O . VAL A 1 112 ? -1.565 2.289 -11.562 1.00 90.88 112 VAL A O 1
ATOM 880 N N . ASN A 1 113 ? -0.618 4.097 -12.495 1.00 90.44 113 ASN A N 1
ATOM 881 C CA . ASN A 1 113 ? -0.431 4.807 -11.231 1.00 90.44 113 ASN A CA 1
ATOM 882 C C . ASN A 1 113 ? -1.768 5.060 -10.521 1.00 90.44 113 ASN A C 1
ATOM 884 O O . ASN A 1 113 ? -1.858 4.899 -9.304 1.00 90.44 113 ASN A O 1
ATOM 888 N N . GLY A 1 114 ? -2.816 5.413 -11.271 1.00 92.25 114 GLY A N 1
ATOM 889 C CA . GLY A 1 114 ? -4.160 5.597 -10.730 1.00 92.25 114 GLY A CA 1
ATOM 890 C C . GLY A 1 114 ? -4.762 4.305 -10.175 1.00 92.25 114 GLY A C 1
ATOM 891 O O . GLY A 1 114 ? -5.297 4.308 -9.065 1.00 92.25 114 GLY A O 1
ATOM 892 N N . ALA A 1 115 ? -4.655 3.198 -10.914 1.00 91.50 115 ALA A N 1
ATOM 893 C CA . ALA A 1 115 ? -5.189 1.903 -10.498 1.00 91.50 115 ALA A CA 1
ATOM 894 C C . ALA A 1 115 ? -4.431 1.326 -9.291 1.00 91.50 115 ALA A C 1
ATOM 896 O O . ALA A 1 115 ? -5.054 0.946 -8.300 1.00 91.50 115 ALA A O 1
ATOM 897 N N . VAL A 1 116 ? -3.094 1.339 -9.325 1.00 91.50 116 VAL A N 1
ATOM 898 C CA . VAL A 1 116 ? -2.245 0.858 -8.222 1.00 91.50 116 VAL A CA 1
ATOM 899 C C . VAL A 1 116 ? -2.411 1.733 -6.977 1.00 91.50 116 VAL A C 1
ATOM 901 O O . VAL A 1 116 ? -2.526 1.210 -5.871 1.00 91.50 116 VAL A O 1
ATOM 904 N N . GLY A 1 117 ? -2.490 3.058 -7.137 1.00 91.94 117 GLY A N 1
ATOM 905 C CA . GLY A 1 117 ? -2.742 3.975 -6.023 1.00 91.94 117 GLY A CA 1
ATOM 906 C C . GLY A 1 117 ? -4.106 3.748 -5.367 1.00 91.94 117 GLY A C 1
ATOM 907 O O . GLY A 1 117 ? -4.206 3.735 -4.141 1.00 91.94 117 GLY A O 1
ATOM 908 N N . ARG A 1 118 ? -5.153 3.507 -6.170 1.00 93.12 118 ARG A N 1
ATOM 909 C CA . ARG A 1 118 ? -6.488 3.150 -5.668 1.00 93.12 118 ARG A CA 1
ATOM 910 C C . ARG A 1 118 ? -6.463 1.824 -4.910 1.00 93.12 118 ARG A C 1
ATOM 912 O O . ARG A 1 118 ? -7.043 1.748 -3.832 1.00 93.12 118 ARG A O 1
ATOM 919 N N . LEU A 1 119 ? -5.784 0.810 -5.449 1.00 92.69 119 LEU A N 1
ATOM 920 C CA . LEU A 1 119 ? -5.640 -0.490 -4.796 1.00 92.69 119 LEU A CA 1
ATOM 921 C C . LEU A 1 119 ? -4.950 -0.349 -3.434 1.00 92.69 119 LEU A C 1
ATOM 923 O O . LEU A 1 119 ? -5.504 -0.790 -2.435 1.00 92.69 119 LEU A O 1
ATOM 927 N N . ALA A 1 120 ? -3.814 0.351 -3.369 1.00 91.75 120 ALA A N 1
ATOM 928 C CA . ALA A 1 120 ? -3.082 0.571 -2.120 1.00 91.75 120 ALA A CA 1
ATOM 929 C C . ALA A 1 120 ? -3.919 1.307 -1.056 1.00 91.75 120 ALA A C 1
ATOM 931 O O . ALA A 1 120 ? -3.836 0.994 0.132 1.00 91.75 120 ALA A O 1
ATOM 932 N N . GLN A 1 121 ? -4.749 2.271 -1.471 1.00 94.06 121 GLN A N 1
ATOM 933 C CA . GLN A 1 121 ? -5.658 2.962 -0.557 1.00 94.06 121 GLN A CA 1
ATOM 934 C C . GLN A 1 121 ? -6.753 2.023 -0.027 1.00 94.06 121 GLN A C 1
ATOM 936 O O . GLN A 1 121 ? -6.986 1.992 1.178 1.00 94.06 121 GLN A O 1
ATOM 941 N N . LEU A 1 122 ? -7.375 1.223 -0.900 1.00 93.06 122 LEU A N 1
ATOM 942 C CA . LEU A 1 122 ? -8.386 0.237 -0.503 1.00 93.06 122 LEU A CA 1
ATOM 943 C C . LEU A 1 122 ? -7.813 -0.827 0.441 1.00 93.06 122 LEU A C 1
ATOM 945 O O . LEU A 1 122 ? -8.475 -1.204 1.403 1.00 93.06 122 LEU A O 1
ATOM 949 N N . GLU A 1 123 ? -6.581 -1.283 0.202 1.00 91.44 123 GLU A N 1
ATOM 950 C CA . GLU A 1 123 ? -5.888 -2.226 1.086 1.00 91.44 123 GLU A CA 1
ATOM 951 C C . GLU A 1 123 ? -5.667 -1.652 2.480 1.00 91.44 123 GLU A C 1
ATOM 953 O O . GLU A 1 123 ? -5.930 -2.325 3.478 1.00 91.44 123 GLU A O 1
ATOM 958 N N . LYS A 1 124 ? -5.223 -0.395 2.549 1.00 93.19 124 LYS A N 1
ATOM 959 C CA . LYS A 1 124 ? -5.039 0.301 3.817 1.00 93.19 124 LYS A CA 1
ATOM 960 C C . LYS A 1 124 ? -6.366 0.467 4.556 1.00 93.19 124 LYS A C 1
ATOM 962 O O . LYS A 1 124 ? -6.450 0.128 5.732 1.00 93.19 124 LYS A O 1
ATOM 967 N N . ASP A 1 125 ? -7.407 0.924 3.865 1.00 90.62 125 ASP A N 1
ATOM 968 C CA . ASP A 1 125 ? -8.725 1.137 4.466 1.00 90.62 125 ASP A CA 1
ATOM 969 C C . ASP A 1 125 ? -9.355 -0.186 4.947 1.00 90.62 125 ASP A C 1
ATOM 971 O O . ASP A 1 125 ? -9.987 -0.227 6.007 1.00 90.62 125 ASP A O 1
ATOM 975 N N . GLU A 1 126 ? -9.166 -1.285 4.206 1.00 91.31 126 GLU A N 1
ATOM 976 C CA . GLU A 1 126 ? -9.596 -2.632 4.606 1.00 91.31 126 GLU A CA 1
ATOM 977 C C . GLU A 1 126 ? -8.831 -3.107 5.849 1.00 91.31 126 GLU A C 1
ATOM 979 O O . GLU A 1 126 ? -9.445 -3.619 6.789 1.00 91.31 126 GLU A O 1
ATOM 984 N N . GLN A 1 127 ? -7.508 -2.916 5.881 1.00 88.62 127 GLN A N 1
ATOM 985 C CA . GLN A 1 127 ? -6.664 -3.290 7.014 1.00 88.62 127 GLN A CA 1
ATOM 986 C C . GLN A 1 127 ? -7.031 -2.504 8.278 1.00 88.62 127 GLN A C 1
ATOM 988 O O . GLN A 1 127 ? -7.221 -3.111 9.334 1.00 88.62 127 GLN A O 1
ATOM 993 N N . ASP A 1 128 ? -7.196 -1.186 8.168 1.00 87.88 128 ASP A N 1
ATOM 994 C CA . ASP A 1 128 ? -7.580 -0.315 9.281 1.00 87.88 128 ASP A CA 1
ATOM 995 C C . ASP A 1 128 ? -8.981 -0.687 9.803 1.00 87.88 128 ASP A C 1
ATOM 997 O O . ASP A 1 128 ? -9.189 -0.841 11.010 1.00 87.88 128 ASP A O 1
ATOM 1001 N N . THR A 1 129 ? -9.939 -0.936 8.899 1.00 86.62 129 THR A N 1
ATOM 1002 C CA . THR A 1 129 ? -11.301 -1.372 9.261 1.00 86.62 129 THR A CA 1
ATOM 1003 C C . THR A 1 129 ? -11.287 -2.735 9.959 1.00 86.62 129 THR A C 1
ATOM 1005 O O . THR A 1 129 ? -11.983 -2.927 10.961 1.00 86.62 129 THR A O 1
ATOM 1008 N N . ARG A 1 130 ? -10.479 -3.687 9.474 1.00 86.44 130 ARG A N 1
ATOM 1009 C CA . ARG A 1 130 ? -10.330 -5.007 10.101 1.00 86.44 130 ARG A CA 1
ATOM 1010 C C . ARG A 1 130 ? -9.704 -4.908 11.486 1.00 86.44 130 ARG A C 1
ATOM 1012 O O . ARG A 1 130 ? -10.260 -5.490 12.415 1.00 86.44 130 ARG A O 1
ATOM 1019 N N . ALA A 1 131 ? -8.637 -4.130 11.648 1.00 81.50 131 ALA A N 1
ATOM 1020 C CA . ALA A 1 131 ? -7.996 -3.913 12.944 1.00 81.50 131 ALA A CA 1
ATOM 1021 C C . ALA A 1 131 ? -8.978 -3.320 13.972 1.00 81.50 131 ALA A C 1
ATOM 1023 O O . ALA A 1 131 ? -9.070 -3.808 15.099 1.00 81.50 131 ALA A O 1
ATOM 1024 N N . LEU A 1 132 ? -9.781 -2.328 13.568 1.00 82.56 132 LEU A N 1
ATOM 1025 C CA . LEU A 1 132 ? -10.840 -1.767 14.415 1.00 82.56 132 LEU A CA 1
ATOM 1026 C C . LEU A 1 132 ? -11.916 -2.803 14.762 1.00 82.56 132 LEU A C 1
ATOM 1028 O O . LEU A 1 132 ? -12.358 -2.877 15.909 1.00 82.56 132 LEU A O 1
ATOM 1032 N N . SER A 1 133 ? -12.328 -3.628 13.795 1.00 83.00 133 SER A N 1
ATOM 1033 C CA . SER A 1 133 ? -13.315 -4.685 14.036 1.00 83.00 133 SER A CA 1
ATOM 1034 C C . SER A 1 133 ? -12.799 -5.743 15.017 1.00 83.00 133 SER A C 1
ATOM 1036 O O . SER A 1 133 ? -13.544 -6.180 15.892 1.00 83.00 133 SER A O 1
ATOM 1038 N N . GLU A 1 134 ? -11.519 -6.114 14.934 1.00 80.81 134 GLU A N 1
ATOM 1039 C CA . GLU A 1 134 ? -10.888 -7.058 15.856 1.00 80.81 134 GLU A CA 1
ATOM 1040 C C . GLU A 1 134 ? -10.789 -6.484 17.267 1.00 80.81 134 GLU A C 1
ATOM 1042 O O . GLU A 1 134 ? -11.150 -7.173 18.222 1.00 80.81 134 GLU A O 1
ATOM 1047 N N . ALA A 1 135 ? -10.400 -5.213 17.399 1.00 75.81 135 ALA A N 1
ATOM 1048 C CA . ALA A 1 135 ? -10.380 -4.516 18.682 1.00 75.81 135 ALA A CA 1
ATOM 1049 C C . ALA A 1 135 ? -11.780 -4.427 19.320 1.00 75.81 135 ALA A C 1
ATOM 1051 O O . ALA A 1 135 ? -11.917 -4.554 20.536 1.00 75.81 135 ALA A O 1
ATOM 1052 N N . LEU A 1 136 ? -12.831 -4.259 18.507 1.00 78.31 136 LEU A N 1
ATOM 1053 C CA . LEU A 1 136 ? -14.216 -4.199 18.982 1.00 78.31 136 LEU A CA 1
ATOM 1054 C C . LEU A 1 136 ? -14.873 -5.570 19.177 1.00 78.31 136 LEU A C 1
ATOM 1056 O O . LEU A 1 136 ? -15.938 -5.663 19.786 1.00 78.31 136 LEU A O 1
ATOM 1060 N N . ARG A 1 137 ? -14.252 -6.656 18.712 1.00 79.50 137 ARG A N 1
ATOM 1061 C CA . ARG A 1 137 ? -14.827 -8.007 18.763 1.00 79.50 137 ARG A CA 1
ATOM 1062 C C . ARG A 1 137 ? -15.102 -8.480 20.187 1.00 79.50 137 ARG A C 1
ATOM 1064 O O . ARG A 1 137 ? -16.105 -9.145 20.428 1.00 79.50 137 ARG A O 1
ATOM 1071 N N . SER A 1 138 ? -14.215 -8.156 21.123 1.00 73.12 138 SER A N 1
ATOM 1072 C CA . SER A 1 138 ? -14.345 -8.504 22.541 1.00 73.12 138 SER A CA 1
ATOM 1073 C C . SER A 1 138 ? -15.488 -7.755 23.224 1.00 73.12 138 SER A C 1
ATOM 1075 O O . SER A 1 138 ? -16.010 -8.246 24.214 1.00 73.12 138 SER A O 1
ATOM 1077 N N . VAL A 1 139 ? -15.917 -6.615 22.682 1.00 73.00 139 VAL A N 1
ATOM 1078 C CA . VAL A 1 139 ? -16.950 -5.740 23.262 1.00 73.00 139 VAL A CA 1
ATOM 1079 C C . VAL A 1 139 ? -18.253 -5.742 22.455 1.00 73.00 139 VAL A C 1
ATOM 1081 O O . VAL A 1 139 ? -19.240 -5.143 22.868 1.00 73.00 139 VAL A O 1
ATOM 1084 N N . ALA A 1 140 ? -18.297 -6.472 21.338 1.00 73.31 140 ALA A N 1
ATOM 1085 C CA . ALA A 1 140 ? -19.459 -6.576 20.459 1.00 73.31 140 ALA A CA 1
ATOM 1086 C C . ALA A 1 140 ? -20.684 -7.234 21.123 1.00 73.31 140 ALA A C 1
ATOM 1088 O O . ALA A 1 140 ? -21.809 -6.976 20.707 1.00 73.31 140 ALA A O 1
ATOM 1089 N N . ASP A 1 141 ? -20.485 -8.045 22.166 1.00 71.44 141 ASP A N 1
ATOM 1090 C CA . ASP A 1 141 ? -21.577 -8.687 22.914 1.00 71.44 141 ASP A CA 1
ATOM 1091 C C . ASP A 1 141 ? -22.253 -7.720 23.922 1.00 71.44 141 ASP A C 1
ATOM 1093 O O . ASP A 1 141 ? -23.283 -8.048 24.517 1.00 71.44 141 ASP A O 1
ATOM 1097 N N . LEU A 1 142 ? -21.712 -6.509 24.119 1.00 71.56 142 LEU A N 1
ATOM 1098 C CA . LEU A 1 142 ? -22.259 -5.514 25.048 1.00 71.56 142 LEU A CA 1
ATOM 1099 C C . LEU A 1 142 ? -23.332 -4.670 24.376 1.00 71.56 142 LEU A C 1
ATOM 1101 O O . LEU A 1 142 ? -23.041 -3.762 23.607 1.00 71.56 142 LEU A O 1
ATOM 1105 N N . SER A 1 143 ? -24.585 -4.895 24.745 1.00 68.81 143 SER A N 1
ATOM 1106 C CA . SER A 1 143 ? -25.709 -4.067 24.293 1.00 68.81 143 SER A CA 1
ATOM 1107 C C . SER A 1 143 ? -25.820 -2.762 25.100 1.00 68.81 143 SER A C 1
ATOM 1109 O O . SER A 1 143 ? -26.845 -2.510 25.731 1.00 68.81 143 SER A O 1
ATOM 1111 N N . VAL A 1 144 ? -24.752 -1.959 25.141 1.00 71.06 144 VAL A N 1
ATOM 1112 C CA . VAL A 1 144 ? -24.698 -0.683 25.879 1.00 71.06 144 VAL A CA 1
ATOM 1113 C C . VAL A 1 144 ? -24.435 0.461 24.906 1.00 71.06 144 VAL A C 1
ATOM 1115 O O . VAL A 1 144 ? -23.427 0.459 24.214 1.00 71.06 144 VAL A O 1
ATOM 1118 N N . ASP A 1 145 ? -25.309 1.467 24.881 1.00 72.25 145 ASP A N 1
ATOM 1119 C CA . ASP A 1 145 ? -25.094 2.685 24.093 1.00 72.25 145 ASP A CA 1
ATOM 1120 C C . ASP A 1 145 ? -24.160 3.648 24.847 1.00 72.25 145 ASP A C 1
ATOM 1122 O O . ASP A 1 145 ? -24.537 4.253 25.857 1.00 72.25 145 ASP A O 1
ATOM 1126 N N . LEU A 1 146 ? -22.923 3.781 24.361 1.00 71.19 146 LEU A N 1
ATOM 1127 C CA . LEU A 1 146 ? -21.899 4.647 24.953 1.00 71.19 146 LEU A CA 1
ATOM 1128 C C . LEU A 1 146 ? -22.210 6.137 24.745 1.00 71.19 146 LEU A C 1
ATOM 1130 O O . LEU A 1 146 ? -21.819 6.978 25.556 1.00 71.19 146 LEU A O 1
ATOM 1134 N N . GLY A 1 147 ? -22.967 6.469 23.699 1.00 67.00 147 GLY A N 1
ATOM 1135 C CA . GLY A 1 147 ? -23.350 7.836 23.361 1.00 67.00 147 GLY A CA 1
ATOM 1136 C C . GLY A 1 147 ? -24.355 8.401 24.358 1.00 67.00 147 GLY A C 1
ATOM 1137 O O . GLY A 1 147 ? -24.276 9.575 24.723 1.00 67.00 147 GLY A O 1
ATOM 1138 N N . MET A 1 148 ? -25.253 7.556 24.870 1.00 66.88 148 MET A N 1
ATOM 1139 C CA . MET A 1 148 ? -26.189 7.932 25.934 1.00 66.88 148 MET A CA 1
ATOM 1140 C C . MET A 1 148 ? -25.468 8.265 27.250 1.00 66.88 148 MET A C 1
ATOM 1142 O O . MET A 1 148 ? -25.880 9.197 27.942 1.00 66.88 148 MET A O 1
ATOM 1146 N N . LEU A 1 149 ? -24.377 7.562 27.583 1.00 68.69 149 LEU A N 1
ATOM 1147 C CA . LEU A 1 149 ? -23.608 7.793 28.816 1.00 68.69 149 LEU A CA 1
ATOM 1148 C C . LEU A 1 149 ? -22.920 9.167 28.830 1.00 68.69 149 LEU A C 1
ATOM 1150 O O . LEU A 1 149 ? -22.889 9.824 29.870 1.00 68.69 149 LEU A O 1
ATOM 1154 N N . GLY A 1 150 ? -22.436 9.634 27.675 1.00 65.94 150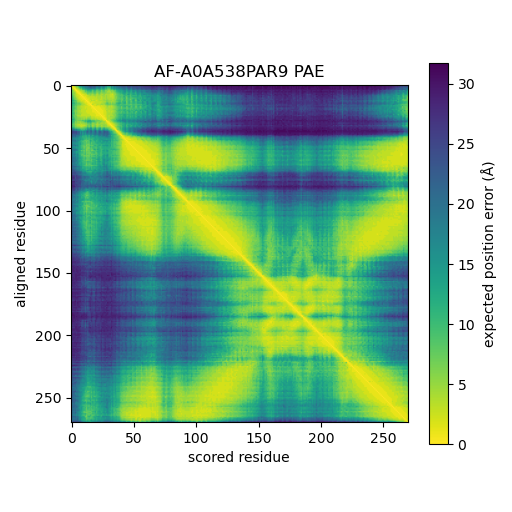 GLY A N 1
ATOM 1155 C CA . GLY A 1 150 ? -21.815 10.955 27.528 1.00 65.94 150 GLY A CA 1
ATOM 1156 C C . GLY A 1 150 ? -22.796 12.137 27.528 1.00 65.94 150 GLY A C 1
ATOM 1157 O O . GLY A 1 150 ? -22.376 13.281 27.687 1.00 65.94 150 GLY A O 1
ATOM 1158 N N . GLN A 1 151 ? -24.103 11.896 27.364 1.00 68.31 151 GLN A N 1
ATOM 1159 C CA . GLN A 1 151 ? -25.131 12.948 27.270 1.00 68.31 151 GLN A CA 1
ATOM 1160 C C . GLN A 1 151 ? -25.830 13.265 28.606 1.00 68.31 151 GLN A C 1
ATOM 1162 O O . GLN A 1 151 ? -26.671 14.169 28.684 1.00 68.31 151 GLN A O 1
ATOM 1167 N N . LEU A 1 152 ? -25.504 12.543 29.680 1.00 70.44 152 LEU A N 1
ATOM 1168 C CA . LEU A 1 152 ? -26.129 12.723 30.988 1.00 70.44 152 LEU A CA 1
ATOM 1169 C C . LEU A 1 152 ? -25.630 14.016 31.666 1.00 70.44 152 LEU A C 1
ATOM 1171 O O . LEU A 1 152 ? -24.463 14.170 31.996 1.00 70.44 152 LEU A O 1
ATOM 1175 N N . LYS A 1 153 ? -26.534 14.968 31.944 1.00 72.50 153 LYS A N 1
ATOM 1176 C CA . LYS A 1 153 ? -26.165 16.277 32.538 1.00 72.50 153 LYS A CA 1
ATOM 1177 C C . LYS A 1 153 ? -25.740 16.223 34.010 1.00 72.50 153 LYS A C 1
ATOM 1179 O O . LYS A 1 153 ? -25.121 17.160 34.502 1.00 72.50 153 LYS A O 1
ATOM 1184 N N . ARG A 1 154 ? -26.170 15.196 34.747 1.00 78.19 154 ARG A N 1
ATOM 1185 C CA . ARG A 1 154 ? -25.974 15.081 36.207 1.00 78.19 154 ARG A CA 1
ATOM 1186 C C . ARG A 1 154 ? -25.133 13.875 36.610 1.00 78.19 154 ARG A C 1
ATOM 1188 O O . ARG A 1 154 ? -24.766 13.761 37.776 1.00 78.19 154 ARG A O 1
ATOM 1195 N N . MET A 1 155 ? -24.835 12.998 35.660 1.00 77.44 155 MET A N 1
ATOM 1196 C CA . MET A 1 155 ? -24.091 11.767 35.874 1.00 77.44 155 MET A CA 1
ATOM 1197 C C . MET A 1 155 ? -23.047 11.614 34.782 1.00 77.44 155 MET A C 1
ATOM 1199 O O . MET A 1 155 ? -23.237 12.104 33.679 1.00 77.44 155 MET A O 1
ATOM 1203 N N . THR A 1 156 ? -21.966 10.927 35.100 1.00 80.00 156 THR A N 1
ATOM 1204 C CA . THR A 1 156 ? -20.953 10.502 34.143 1.00 80.00 156 THR A CA 1
ATOM 1205 C C . THR A 1 156 ? -20.869 8.984 34.190 1.00 80.00 156 THR A C 1
ATOM 1207 O O . THR A 1 156 ? -20.994 8.394 35.267 1.00 80.00 156 THR A O 1
ATOM 1210 N N . GLY A 1 157 ? -20.715 8.351 33.032 1.00 79.88 157 GLY A N 1
ATOM 1211 C CA . GLY A 1 157 ? -20.575 6.908 32.906 1.00 79.88 157 GLY A CA 1
ATOM 1212 C C . GLY A 1 157 ? -19.441 6.582 31.950 1.00 79.88 157 GLY A C 1
ATOM 1213 O O . GLY A 1 157 ? -19.394 7.123 30.849 1.00 79.88 157 GLY A O 1
ATOM 1214 N N . VAL A 1 158 ? -18.535 5.706 32.373 1.00 82.19 158 VAL A N 1
ATOM 1215 C CA . VAL A 1 158 ? -17.409 5.237 31.564 1.00 82.19 158 VAL A CA 1
ATOM 1216 C C . VAL A 1 158 ? -17.479 3.723 31.471 1.00 82.19 158 VAL A C 1
ATOM 1218 O O . VAL A 1 158 ? -17.624 3.038 32.486 1.00 82.19 158 VAL A O 1
ATOM 1221 N N . VAL A 1 159 ? -17.366 3.207 30.249 1.00 81.25 159 VAL A N 1
ATOM 1222 C CA . VAL A 1 159 ? -17.205 1.776 29.989 1.00 81.25 159 VAL A CA 1
ATOM 1223 C C . VAL A 1 159 ? -15.746 1.518 29.647 1.00 81.25 159 VAL A C 1
ATOM 1225 O O . VAL A 1 159 ? -15.170 2.209 28.808 1.00 81.25 159 VAL A O 1
ATOM 1228 N N . ALA A 1 160 ? -15.138 0.540 30.305 1.00 83.50 160 ALA A N 1
ATOM 1229 C CA . ALA A 1 160 ? -13.734 0.199 30.128 1.00 83.50 160 ALA A CA 1
ATOM 1230 C C . ALA A 1 160 ? -13.513 -1.317 30.160 1.00 83.50 160 ALA A C 1
ATOM 1232 O O . ALA A 1 160 ? -14.367 -2.066 30.640 1.00 83.50 160 ALA A O 1
ATOM 1233 N N . ILE A 1 161 ? -12.364 -1.764 29.653 1.00 81.88 161 ILE A N 1
ATOM 1234 C CA . ILE A 1 161 ? -11.932 -3.167 29.729 1.00 81.88 161 ILE A CA 1
ATOM 1235 C C . ILE A 1 161 ? -10.864 -3.278 30.814 1.00 81.88 161 ILE A C 1
ATOM 1237 O O . ILE A 1 161 ? -9.864 -2.565 30.760 1.00 81.88 161 ILE A O 1
ATOM 1241 N N . ALA A 1 162 ? -11.071 -4.175 31.777 1.00 84.69 162 ALA A N 1
ATOM 1242 C CA . ALA A 1 162 ? -10.128 -4.460 32.854 1.00 84.69 162 ALA A CA 1
ATOM 1243 C C . ALA A 1 162 ? -9.830 -5.965 32.940 1.00 84.69 162 ALA A C 1
ATOM 1245 O O . ALA A 1 162 ? -10.689 -6.798 32.630 1.00 84.69 162 ALA A O 1
ATOM 1246 N N . GLU A 1 163 ? -8.624 -6.323 33.380 1.00 85.38 163 GLU A N 1
ATOM 1247 C CA . GLU A 1 163 ? -8.289 -7.707 33.730 1.00 85.38 163 GLU A CA 1
ATOM 1248 C C . GLU A 1 163 ? -9.002 -8.112 35.028 1.00 85.38 163 GLU A C 1
ATOM 1250 O O . GLU A 1 163 ? -9.288 -7.275 35.888 1.00 85.38 163 GLU A O 1
ATOM 1255 N N . LYS A 1 164 ? -9.291 -9.410 35.185 1.00 82.62 164 LYS A N 1
ATOM 1256 C CA . LYS A 1 164 ? -9.972 -9.952 36.375 1.00 82.62 164 LYS A CA 1
ATOM 1257 C C . LYS A 1 164 ? -9.279 -9.581 37.684 1.00 82.62 164 LYS A C 1
ATOM 1259 O O . LYS A 1 164 ? -9.972 -9.264 38.646 1.00 82.62 164 LYS A O 1
ATOM 1264 N N . ASP A 1 165 ? -7.951 -9.569 37.694 1.00 84.25 165 ASP A N 1
ATOM 1265 C CA . ASP A 1 165 ? -7.152 -9.279 38.888 1.00 84.25 165 ASP A CA 1
ATOM 1266 C C . ASP A 1 165 ? -7.298 -7.815 39.339 1.00 84.25 165 ASP A C 1
ATOM 1268 O O . ASP A 1 165 ? -7.196 -7.507 40.523 1.00 84.25 165 ASP A O 1
ATOM 1272 N N . THR A 1 166 ? -7.610 -6.906 38.410 1.00 85.25 166 THR A N 1
ATOM 1273 C CA . THR A 1 166 ? -7.766 -5.468 38.673 1.00 85.25 166 THR A CA 1
ATOM 1274 C C . THR A 1 166 ? -9.191 -5.090 39.090 1.00 85.25 166 THR A C 1
ATOM 1276 O O . THR A 1 166 ? -9.429 -3.965 39.532 1.00 85.25 166 THR A O 1
ATOM 1279 N N . LEU A 1 167 ? -10.166 -6.000 38.955 1.00 84.38 167 LEU A N 1
ATOM 1280 C CA . LEU A 1 167 ? -11.579 -5.713 39.232 1.00 84.38 167 LEU A CA 1
ATOM 1281 C C . LEU A 1 167 ? -11.837 -5.379 40.700 1.00 84.38 167 LEU A C 1
ATOM 1283 O O . LEU A 1 167 ? -12.600 -4.454 40.989 1.00 84.38 167 LEU A O 1
ATOM 1287 N N . ASP A 1 168 ? -11.207 -6.115 41.614 1.00 86.38 168 ASP A N 1
ATOM 1288 C CA . ASP A 1 168 ? -11.389 -5.907 43.050 1.00 86.38 168 ASP A CA 1
ATOM 1289 C C . ASP A 1 168 ? -10.799 -4.559 43.487 1.00 86.38 168 ASP A C 1
ATOM 1291 O O . ASP A 1 168 ? -11.424 -3.820 44.249 1.00 86.38 168 ASP A O 1
ATOM 1295 N N . GLU A 1 169 ? -9.643 -4.177 42.940 1.00 86.00 169 GLU A N 1
ATOM 1296 C CA . GLU A 1 169 ? -9.016 -2.875 43.199 1.00 86.00 169 GLU A CA 1
ATOM 1297 C C . GLU A 1 169 ? -9.840 -1.711 42.640 1.00 86.00 169 GLU A C 1
ATOM 1299 O O . GLU A 1 169 ? -10.039 -0.702 43.327 1.00 86.00 169 GLU A O 1
ATOM 1304 N N . LEU A 1 170 ? -10.378 -1.867 41.426 1.00 86.38 170 LEU A N 1
ATOM 1305 C CA . LEU A 1 170 ? -11.295 -0.912 40.803 1.00 86.38 170 LEU A CA 1
ATOM 1306 C C . LEU A 1 170 ? -12.550 -0.707 41.658 1.00 86.38 170 LEU A C 1
ATOM 1308 O O . LEU A 1 170 ? -12.931 0.430 41.951 1.00 86.38 170 LEU A O 1
ATOM 1312 N N . ARG A 1 171 ? -13.172 -1.811 42.088 1.00 86.06 171 ARG A N 1
ATOM 1313 C CA . ARG A 1 171 ? -14.383 -1.803 42.914 1.00 86.06 171 ARG A CA 1
ATOM 1314 C C . ARG A 1 171 ? -14.141 -1.153 44.274 1.00 86.06 171 ARG A C 1
ATOM 1316 O O . ARG A 1 171 ? -14.987 -0.394 44.738 1.00 86.06 171 ARG A O 1
ATOM 1323 N N . ASN A 1 172 ? -12.993 -1.416 44.895 1.00 87.44 172 ASN A N 1
ATOM 1324 C CA . ASN A 1 172 ? -12.631 -0.831 46.187 1.00 87.44 172 ASN A CA 1
ATOM 1325 C C . ASN A 1 172 ? -12.303 0.665 46.075 1.00 87.44 172 ASN A C 1
ATOM 1327 O O . ASN A 1 172 ? -12.691 1.449 46.937 1.00 87.44 172 ASN A O 1
ATOM 1331 N N . SER A 1 173 ? -11.633 1.083 44.999 1.00 85.94 173 SER A N 1
ATOM 1332 C CA . SER A 1 173 ? -11.245 2.487 44.777 1.00 85.94 173 SER A CA 1
ATOM 1333 C C . SER A 1 173 ? -12.438 3.403 44.466 1.00 85.94 173 SER A C 1
ATOM 1335 O O . SER A 1 173 ? -12.397 4.616 44.717 1.00 85.94 173 SER A O 1
ATOM 1337 N N . LEU A 1 174 ? -13.507 2.823 43.915 1.00 85.75 174 LEU A N 1
ATOM 1338 C CA . LEU A 1 174 ? -14.725 3.505 43.475 1.00 85.75 174 LEU A CA 1
ATOM 1339 C C . LEU A 1 174 ? -15.968 2.950 44.194 1.00 85.75 174 LEU A C 1
ATOM 1341 O O . LEU A 1 174 ? -17.044 2.882 43.607 1.00 85.75 174 LEU A O 1
ATOM 1345 N N . SER A 1 175 ? -15.823 2.581 45.471 1.00 83.50 175 SER A N 1
ATOM 1346 C CA . SER A 1 175 ? -16.866 1.950 46.299 1.00 83.50 175 SER A CA 1
ATOM 1347 C C . SER A 1 175 ? -18.179 2.730 46.391 1.00 83.50 175 SER A C 1
ATOM 1349 O O . SER A 1 175 ? -19.236 2.142 46.608 1.00 83.50 175 SER A O 1
ATOM 1351 N N . ASP A 1 176 ? -18.102 4.051 46.242 1.00 85.12 176 ASP A N 1
ATOM 1352 C CA . ASP A 1 176 ? -19.226 4.977 46.413 1.00 85.12 176 ASP A CA 1
ATOM 1353 C C . ASP A 1 176 ? -20.001 5.200 45.100 1.00 85.12 176 ASP A C 1
ATOM 1355 O O . ASP A 1 176 ? -20.994 5.930 45.075 1.00 85.12 176 ASP A O 1
ATOM 1359 N N . LEU A 1 177 ? -19.530 4.603 44.000 1.00 86.75 177 LEU A N 1
ATOM 1360 C CA . LEU A 1 177 ? -20.075 4.756 42.655 1.00 86.75 177 LEU A CA 1
ATOM 1361 C C . LEU A 1 177 ? -20.784 3.481 42.191 1.00 86.75 177 LEU A C 1
ATOM 1363 O O . LEU A 1 177 ? -20.603 2.390 42.731 1.00 86.75 177 LEU A O 1
ATOM 1367 N N . VAL A 1 178 ? -21.594 3.612 41.141 1.00 82.88 178 VAL A N 1
ATOM 1368 C CA . VAL A 1 178 ? -22.204 2.459 40.480 1.00 82.88 178 VAL A CA 1
ATOM 1369 C C . VAL A 1 178 ? -21.110 1.706 39.736 1.00 82.88 178 VAL A C 1
ATOM 1371 O O . VAL A 1 178 ? -20.478 2.256 38.836 1.00 82.88 178 VAL A O 1
ATOM 1374 N N . PHE A 1 179 ? -20.915 0.443 40.101 1.00 86.06 179 PHE A N 1
ATOM 1375 C CA . PHE A 1 179 ? -19.945 -0.451 39.485 1.00 86.06 179 PHE A CA 1
ATOM 1376 C C . PHE A 1 179 ? -20.653 -1.707 38.984 1.00 86.06 179 PHE A C 1
ATOM 1378 O O . PHE A 1 179 ? -21.231 -2.459 39.772 1.00 86.06 179 PHE A O 1
ATOM 1385 N N . VAL A 1 180 ? -20.601 -1.942 37.676 1.00 81.94 180 VAL A N 1
ATOM 1386 C CA . VAL A 1 180 ? -21.125 -3.157 37.045 1.00 81.94 180 VAL A CA 1
ATOM 1387 C C . VAL A 1 180 ? -20.001 -3.788 36.242 1.00 81.94 180 VAL A C 1
ATOM 1389 O O . VAL A 1 180 ? -19.470 -3.159 35.334 1.00 81.94 180 VAL A O 1
ATOM 1392 N N . ALA A 1 181 ? -19.647 -5.030 36.563 1.00 82.62 181 ALA A N 1
ATOM 1393 C CA . ALA A 1 181 ? -18.672 -5.801 35.804 1.00 82.62 181 ALA A CA 1
ATOM 1394 C C . ALA A 1 181 ? -19.356 -6.995 35.142 1.00 82.62 181 ALA A C 1
ATOM 1396 O O . ALA A 1 181 ? -20.102 -7.732 35.791 1.00 82.62 181 ALA A O 1
ATOM 1397 N N . GLN A 1 182 ? -19.079 -7.195 33.859 1.00 78.44 182 GLN A N 1
ATOM 1398 C CA . GLN A 1 182 ? -19.531 -8.348 33.101 1.00 78.44 182 GLN A CA 1
ATOM 1399 C C . GLN A 1 182 ? -18.314 -9.054 32.492 1.00 78.44 182 GLN A C 1
ATOM 1401 O O . GLN A 1 182 ? -17.506 -8.409 31.817 1.00 78.44 182 GLN A O 1
ATOM 1406 N N . PRO A 1 183 ? -18.150 -10.368 32.723 1.00 77.50 183 PRO A N 1
ATOM 1407 C CA . PRO A 1 183 ? -17.020 -11.100 32.176 1.00 77.50 183 PRO A CA 1
ATOM 1408 C C . PRO A 1 183 ? -17.090 -11.135 30.647 1.00 77.50 183 PRO A C 1
ATOM 1410 O O . PRO A 1 183 ? -18.147 -11.399 30.072 1.00 77.50 183 PRO A O 1
ATOM 1413 N N . LEU A 1 184 ? -15.947 -10.899 30.005 1.00 73.31 184 LEU A N 1
ATOM 1414 C CA . LEU A 1 184 ? -15.748 -11.118 28.576 1.00 73.31 184 LEU A CA 1
ATOM 1415 C C . LEU A 1 184 ? -15.107 -12.494 28.329 1.00 73.31 184 LEU A C 1
ATOM 1417 O O . LEU A 1 184 ? -14.820 -13.256 29.257 1.00 73.31 184 LEU A O 1
ATOM 1421 N N . ARG A 1 185 ? -14.871 -12.836 27.057 1.00 66.19 185 ARG A N 1
ATOM 1422 C CA . ARG A 1 185 ? -14.117 -14.044 26.690 1.00 66.19 185 ARG A CA 1
ATOM 1423 C C . ARG A 1 185 ? -12.669 -13.923 27.196 1.00 66.19 185 ARG A C 1
ATOM 1425 O O . ARG A 1 185 ? -11.936 -13.066 26.721 1.00 66.19 185 ARG A O 1
ATOM 1432 N N . GLY A 1 186 ? -12.255 -14.801 28.119 1.00 70.38 186 GLY A N 1
ATOM 1433 C CA . GLY A 1 186 ? -10.877 -14.880 28.640 1.00 70.38 186 GLY A CA 1
ATOM 1434 C C . GLY A 1 186 ? -10.699 -14.396 30.091 1.00 70.38 186 GLY A C 1
ATOM 1435 O O . GLY A 1 186 ? -11.521 -14.696 30.968 1.00 70.38 186 GLY A O 1
ATOM 1436 N N . SER A 1 187 ? -9.585 -13.698 30.358 1.00 76.31 187 SER A N 1
ATOM 1437 C CA . SER A 1 187 ? -9.250 -13.068 31.653 1.00 76.31 187 SER A CA 1
ATOM 1438 C C . SER A 1 187 ? -9.774 -11.636 31.793 1.00 76.31 187 SER A C 1
ATOM 1440 O O . SER A 1 187 ? -9.716 -11.078 32.883 1.00 76.31 187 SER A O 1
ATOM 1442 N N . GLN A 1 188 ? -10.345 -11.070 30.731 1.00 79.69 188 GLN A N 1
ATOM 1443 C CA . GLN A 1 188 ? -10.841 -9.698 30.703 1.00 79.69 188 GLN A CA 1
ATOM 1444 C C . GLN A 1 188 ? -12.321 -9.610 31.074 1.00 79.69 188 GLN A C 1
ATOM 1446 O O . GLN A 1 188 ? -13.098 -10.552 30.901 1.00 79.69 188 GLN A O 1
ATOM 1451 N N . SER A 1 189 ? -12.721 -8.457 31.595 1.00 79.38 189 SER A N 1
ATOM 1452 C CA . SER A 1 189 ? -14.106 -8.110 31.895 1.00 79.38 189 SER A CA 1
ATOM 1453 C C . SER A 1 189 ? -14.377 -6.675 31.474 1.00 79.38 189 SER A C 1
ATOM 1455 O O . SER A 1 189 ? -13.516 -5.804 31.597 1.00 79.38 189 SER A O 1
ATOM 1457 N N . VAL A 1 190 ? -15.588 -6.422 30.991 1.00 81.44 190 VAL A N 1
ATOM 1458 C CA . VAL A 1 190 ? -16.051 -5.051 30.806 1.00 81.44 190 VAL A CA 1
ATOM 1459 C C . VAL A 1 190 ? -16.584 -4.537 32.111 1.00 81.44 190 VAL A C 1
ATOM 1461 O O . VAL A 1 190 ? -17.342 -5.215 32.803 1.00 81.44 190 VAL A O 1
ATOM 1464 N N . VAL A 1 191 ? -16.207 -3.308 32.407 1.00 85.38 191 VAL A N 1
ATOM 1465 C CA . VAL A 1 191 ? -16.627 -2.590 33.589 1.00 85.38 191 VAL A CA 1
ATOM 1466 C C . VAL A 1 191 ? -17.338 -1.319 33.158 1.00 85.38 191 VAL A C 1
ATOM 1468 O O . VAL A 1 191 ? -16.794 -0.520 32.400 1.00 85.38 191 VAL A O 1
ATOM 1471 N N . LEU A 1 192 ? -18.550 -1.123 33.665 1.00 83.06 192 LEU A N 1
ATOM 1472 C CA . LEU A 1 192 ? -19.245 0.154 33.672 1.00 83.06 192 LEU A CA 1
ATOM 1473 C C . LEU A 1 192 ? -19.070 0.779 35.055 1.00 83.06 192 LEU A C 1
ATOM 1475 O O . LEU A 1 192 ? -19.506 0.217 36.062 1.00 83.06 192 LEU A O 1
ATOM 1479 N N . VAL A 1 193 ? -18.477 1.967 35.079 1.00 84.94 193 VAL A N 1
ATOM 1480 C CA . VAL A 1 193 ? -18.429 2.831 36.258 1.00 84.94 193 VAL A CA 1
ATOM 1481 C C . VAL A 1 193 ? -19.304 4.043 35.986 1.00 84.94 193 VAL A C 1
ATOM 1483 O O . VAL A 1 193 ? -19.073 4.756 35.011 1.00 84.94 193 VAL A O 1
ATOM 1486 N N . ALA A 1 194 ? -20.288 4.303 36.844 1.00 84.25 194 ALA A N 1
ATOM 1487 C CA . ALA A 1 194 ? -21.133 5.486 36.739 1.00 84.25 194 ALA A CA 1
ATOM 1488 C C . ALA A 1 194 ? -21.282 6.214 38.080 1.00 84.25 194 ALA A C 1
ATOM 1490 O O . ALA A 1 194 ? -21.418 5.602 39.137 1.00 84.25 194 ALA A O 1
ATOM 1491 N N . GLY A 1 195 ? -21.280 7.542 38.033 1.00 86.06 195 GLY A N 1
ATOM 1492 C CA . GLY A 1 195 ? -21.320 8.397 39.216 1.00 86.06 195 GLY A CA 1
ATOM 1493 C C . GLY A 1 195 ? -21.894 9.785 38.937 1.00 86.06 195 GLY A C 1
ATOM 1494 O O . GLY A 1 195 ? -22.239 10.093 37.794 1.00 86.06 195 GLY A O 1
ATOM 1495 N N . PRO A 1 196 ? -22.011 10.645 39.962 1.00 84.81 196 PRO A N 1
ATOM 1496 C CA . PRO A 1 196 ? -22.300 12.065 39.784 1.00 84.81 196 PRO A CA 1
ATOM 1497 C C . PRO A 1 196 ? -21.293 12.731 38.836 1.00 84.81 196 PRO A C 1
ATOM 1499 O O . PRO A 1 196 ? -20.116 12.383 38.822 1.00 84.81 196 PRO A O 1
ATOM 1502 N N . ALA A 1 197 ? -21.722 13.742 38.076 1.00 81.94 197 ALA A N 1
ATOM 1503 C CA . ALA A 1 197 ? -20.841 14.432 37.122 1.00 81.94 197 ALA A CA 1
ATOM 1504 C C . ALA A 1 197 ? -19.569 15.034 37.766 1.00 81.94 197 ALA A C 1
ATOM 1506 O O . ALA A 1 197 ? -18.539 15.143 37.106 1.00 81.94 197 ALA A O 1
ATOM 1507 N N . GLY A 1 198 ? -19.619 15.384 39.059 1.00 82.38 198 GLY A N 1
ATOM 1508 C CA . GLY A 1 198 ? -18.460 15.873 39.815 1.00 82.38 198 GLY A CA 1
ATOM 1509 C C . GLY A 1 198 ? -17.345 14.837 40.018 1.00 82.38 198 GLY A C 1
ATOM 1510 O O . GLY A 1 198 ? -16.199 15.225 40.228 1.00 82.38 198 GLY A O 1
ATOM 1511 N N . ASP A 1 199 ? -17.648 13.541 39.893 1.00 84.38 199 ASP A N 1
ATOM 1512 C CA . ASP A 1 199 ? -16.691 12.445 40.084 1.00 84.38 199 ASP A CA 1
ATOM 1513 C C . ASP A 1 199 ? -15.960 12.032 38.796 1.00 84.38 199 ASP A C 1
ATOM 1515 O O . ASP A 1 199 ? -15.108 11.145 38.832 1.00 84.38 199 ASP A O 1
ATOM 1519 N N . ALA A 1 200 ? -16.219 12.692 37.659 1.00 83.38 200 ALA A N 1
ATOM 1520 C CA . ALA A 1 200 ? -15.586 12.368 36.375 1.00 83.38 200 ALA A CA 1
ATOM 1521 C C . ALA A 1 200 ? -14.049 12.343 36.458 1.00 83.38 200 ALA A C 1
ATOM 1523 O O . ALA A 1 200 ? -13.420 11.374 36.035 1.00 83.38 200 ALA A O 1
ATOM 1524 N N . GLY A 1 201 ? -13.448 13.357 37.090 1.00 84.19 201 GLY A N 1
ATOM 1525 C CA . GLY A 1 201 ? -11.995 13.419 37.272 1.00 84.19 201 GLY A CA 1
ATOM 1526 C C . GLY A 1 201 ? -11.449 12.347 38.223 1.00 84.19 201 GLY A C 1
ATOM 1527 O O . GLY A 1 201 ? -10.318 11.894 38.053 1.00 84.19 201 GLY A O 1
ATOM 1528 N N . ARG A 1 202 ? -12.246 11.899 39.209 1.00 86.81 202 ARG A N 1
ATOM 1529 C CA . ARG A 1 202 ? -11.879 10.782 40.099 1.00 86.81 202 ARG A CA 1
ATOM 1530 C C . ARG A 1 202 ? -11.864 9.470 39.317 1.00 86.81 202 ARG A C 1
ATOM 1532 O O . ARG A 1 202 ? -10.895 8.725 39.433 1.00 86.81 202 ARG A O 1
ATOM 1539 N N . ILE A 1 203 ? -12.894 9.219 38.506 1.00 85.88 203 ILE A N 1
ATOM 1540 C CA . ILE A 1 203 ? -13.003 8.019 37.663 1.00 85.88 203 ILE A CA 1
ATOM 1541 C C . ILE A 1 203 ? -11.831 7.954 36.679 1.00 85.88 203 ILE A C 1
ATOM 1543 O O . ILE A 1 203 ? -11.123 6.952 36.645 1.00 85.88 203 ILE A O 1
ATOM 1547 N N . GLU A 1 204 ? -11.565 9.033 35.940 1.00 85.62 204 GLU A N 1
ATOM 1548 C CA . GLU A 1 204 ? -10.472 9.083 34.960 1.00 85.62 204 GLU A CA 1
ATOM 1549 C C . GLU A 1 204 ? -9.102 8.842 35.609 1.00 85.62 204 GLU A C 1
ATOM 1551 O O . GLU A 1 204 ? -8.289 8.069 35.098 1.00 85.62 204 GLU A O 1
ATOM 1556 N N . LYS A 1 205 ? -8.857 9.447 36.780 1.00 88.31 205 LYS A N 1
ATOM 1557 C CA . LYS A 1 205 ? -7.607 9.257 37.523 1.00 88.31 205 LYS A CA 1
ATOM 1558 C C . LYS A 1 205 ? -7.417 7.804 37.954 1.00 88.31 205 LYS A C 1
ATOM 1560 O O . LYS A 1 205 ? -6.325 7.278 37.777 1.00 88.31 205 LYS A O 1
ATOM 1565 N N . VAL A 1 206 ? -8.456 7.165 38.495 1.00 87.62 206 VAL A N 1
ATOM 1566 C CA . VAL A 1 206 ? -8.388 5.762 38.938 1.00 87.62 206 VAL A CA 1
ATOM 1567 C C . VAL A 1 206 ? -8.168 4.824 37.754 1.00 87.62 206 VAL A C 1
ATOM 1569 O O . VAL A 1 206 ? -7.280 3.980 37.825 1.00 87.62 206 VAL A O 1
ATOM 1572 N N . LEU A 1 207 ? -8.899 5.011 36.649 1.00 86.19 207 LEU A N 1
ATOM 1573 C CA . LEU A 1 207 ? -8.705 4.219 35.430 1.00 86.19 207 LEU A CA 1
ATOM 1574 C C . LEU A 1 207 ? -7.265 4.338 34.916 1.00 86.19 207 LEU A C 1
ATOM 1576 O O . LEU A 1 207 ? -6.629 3.331 34.626 1.00 86.19 207 LEU A O 1
ATOM 1580 N N . ARG A 1 208 ? -6.712 5.556 34.898 1.00 86.88 208 ARG A N 1
ATOM 1581 C CA . ARG A 1 208 ? -5.326 5.795 34.482 1.00 86.88 208 ARG A CA 1
ATOM 1582 C C . ARG A 1 208 ? -4.298 5.174 35.430 1.00 86.88 208 ARG A C 1
ATOM 1584 O O . ARG A 1 208 ? -3.280 4.681 34.963 1.00 86.88 208 ARG A O 1
ATOM 1591 N N . THR A 1 209 ? -4.532 5.218 36.744 1.00 89.19 209 THR A N 1
ATOM 1592 C CA . THR A 1 209 ? -3.632 4.624 37.749 1.00 89.19 209 THR A CA 1
ATOM 1593 C C . THR A 1 209 ? -3.604 3.101 37.673 1.00 89.19 209 THR A C 1
ATOM 1595 O O . THR A 1 209 ? -2.552 2.515 37.891 1.00 89.19 209 THR A O 1
ATOM 1598 N N . LEU A 1 210 ? -4.737 2.482 37.347 1.00 85.88 210 LEU A N 1
ATOM 1599 C CA . LEU A 1 210 ? -4.869 1.031 37.221 1.00 85.88 210 LEU A CA 1
ATOM 1600 C C . LEU A 1 210 ? -4.604 0.529 35.790 1.00 85.88 210 LEU A C 1
ATOM 1602 O O . LEU A 1 210 ? -4.860 -0.634 35.501 1.00 85.88 210 LEU A O 1
ATOM 1606 N N . GLU A 1 211 ? -4.127 1.403 34.894 1.00 82.44 211 GLU A N 1
ATOM 1607 C CA . GLU A 1 211 ? -3.854 1.103 33.476 1.00 82.44 211 GLU A CA 1
ATOM 1608 C C . GLU A 1 211 ? -5.071 0.541 32.709 1.00 82.44 211 GLU A C 1
ATOM 1610 O O . GLU A 1 211 ? -4.953 -0.165 31.709 1.00 82.44 211 GLU A O 1
ATOM 1615 N N . VAL A 1 212 ? -6.276 0.904 33.152 1.00 83.25 212 VAL A N 1
ATOM 1616 C CA . VAL A 1 212 ? -7.547 0.472 32.571 1.00 83.25 212 VAL A CA 1
ATOM 1617 C C . VAL A 1 212 ? -7.934 1.430 31.448 1.00 83.25 212 VAL A C 1
ATOM 1619 O O . VAL A 1 212 ? -8.118 2.630 31.663 1.00 83.25 212 VAL A O 1
ATOM 1622 N N . THR A 1 213 ? -8.086 0.898 30.235 1.00 77.62 213 THR A N 1
ATOM 1623 C CA . THR A 1 213 ? -8.355 1.716 29.045 1.00 77.62 213 THR A CA 1
ATOM 1624 C C . THR A 1 213 ? -9.864 1.828 28.789 1.00 77.62 213 THR A C 1
ATOM 1626 O O . THR A 1 213 ? -10.539 0.800 28.653 1.00 77.62 213 THR A O 1
ATOM 1629 N N . PRO A 1 214 ? -10.427 3.052 28.719 1.00 78.56 214 PRO A N 1
ATOM 1630 C CA . PRO A 1 214 ? -11.831 3.245 28.385 1.00 78.56 214 PRO A CA 1
ATOM 1631 C C . PRO A 1 214 ? -12.100 2.899 26.918 1.00 78.56 214 PRO A C 1
ATOM 1633 O O . PRO A 1 214 ? -11.283 3.166 26.037 1.00 78.56 214 PRO A O 1
ATOM 1636 N N . ILE A 1 215 ? -13.278 2.341 26.651 1.00 75.25 215 ILE A N 1
ATOM 1637 C CA . ILE A 1 215 ? -13.752 2.111 25.288 1.00 75.25 215 ILE A CA 1
ATOM 1638 C C . ILE A 1 215 ? -14.299 3.437 24.772 1.00 75.25 215 ILE A C 1
ATOM 1640 O O . ILE A 1 215 ? -15.310 3.935 25.266 1.00 75.25 215 ILE A O 1
ATOM 1644 N N . VAL A 1 216 ? -13.641 4.000 23.763 1.00 71.06 216 VAL A N 1
ATOM 1645 C CA . VAL A 1 216 ? -14.113 5.198 23.068 1.00 71.06 216 VAL A CA 1
ATOM 1646 C C . VAL A 1 216 ? -14.359 4.825 21.616 1.00 71.06 216 VAL A C 1
ATOM 1648 O O . VAL A 1 216 ? -13.427 4.469 20.897 1.00 71.06 216 VAL A O 1
ATOM 1651 N N . LEU A 1 217 ? -15.623 4.880 21.194 1.00 71.62 217 LEU A N 1
ATOM 1652 C CA . LEU A 1 217 ? -15.982 4.685 19.795 1.00 71.62 217 LEU A CA 1
ATOM 1653 C C . LEU A 1 217 ? -15.764 5.997 19.025 1.00 71.62 217 LEU A C 1
ATOM 1655 O O . LEU A 1 217 ? -16.227 7.048 19.481 1.00 71.62 217 LEU A O 1
ATOM 1659 N N . PRO A 1 218 ? -15.089 5.952 17.865 1.00 71.50 218 PRO A N 1
ATOM 1660 C CA . PRO A 1 218 ? -15.029 7.072 16.933 1.00 71.50 218 PRO A CA 1
ATOM 1661 C C . PRO A 1 218 ? -16.419 7.653 16.629 1.00 71.50 218 PRO A C 1
ATOM 1663 O O . PRO A 1 218 ? -17.417 6.929 16.592 1.00 71.50 218 PRO A O 1
ATOM 1666 N N . SER A 1 219 ? -16.502 8.969 16.423 1.00 72.25 219 SER A N 1
ATOM 1667 C CA . SER A 1 219 ? -17.778 9.675 16.218 1.00 72.25 219 SER A CA 1
ATOM 1668 C C . SER A 1 219 ? -18.461 9.352 14.885 1.00 72.25 219 SER A C 1
ATOM 1670 O O . SER A 1 219 ? -19.649 9.625 14.728 1.00 72.25 219 SER A O 1
ATOM 1672 N N . ASP A 1 220 ? -17.727 8.777 13.936 1.00 74.62 220 ASP A N 1
ATOM 1673 C CA . ASP A 1 220 ? -18.216 8.285 12.648 1.00 74.62 220 ASP A CA 1
ATOM 1674 C C . ASP A 1 220 ? -18.888 6.903 12.737 1.00 74.62 220 ASP A C 1
ATOM 1676 O O . ASP A 1 220 ? -19.515 6.468 11.770 1.00 74.62 220 ASP A O 1
ATOM 1680 N N . LEU A 1 221 ? -18.807 6.223 13.889 1.00 76.12 221 LEU A N 1
ATOM 1681 C CA . LEU A 1 221 ? -19.426 4.919 14.123 1.00 76.12 221 LEU A CA 1
ATOM 1682 C C . LEU A 1 221 ? -20.668 5.007 15.032 1.00 76.12 221 LEU A C 1
ATOM 1684 O O . LEU A 1 221 ? -20.764 5.898 15.886 1.00 76.12 221 LEU A O 1
ATOM 1688 N N . PRO A 1 222 ? -21.620 4.056 14.895 1.00 79.00 222 PRO A N 1
ATOM 1689 C CA . PRO A 1 222 ? -22.705 3.888 15.856 1.00 79.00 222 PRO A CA 1
ATOM 1690 C C . PRO A 1 222 ? -22.151 3.779 17.277 1.00 79.00 222 PRO A C 1
ATOM 1692 O O . PRO A 1 222 ? -21.205 3.040 17.518 1.00 79.00 222 PRO A O 1
ATOM 1695 N N . GLN A 1 223 ? -22.753 4.476 18.237 1.00 79.44 223 GLN A N 1
ATOM 1696 C CA . GLN A 1 223 ? -22.264 4.492 19.623 1.00 79.44 223 GLN A CA 1
ATOM 1697 C C . GLN A 1 223 ? -22.619 3.221 20.419 1.00 79.44 223 GLN A C 1
ATOM 1699 O O . GLN A 1 223 ? -22.264 3.086 21.589 1.00 79.44 223 GLN A O 1
ATOM 1704 N N . ASN A 1 224 ? -23.298 2.272 19.772 1.00 79.69 224 ASN A N 1
ATOM 1705 C CA . ASN A 1 224 ? -23.621 0.958 20.302 1.00 79.69 224 ASN A CA 1
ATOM 1706 C C . ASN A 1 224 ? -22.617 -0.090 19.759 1.00 79.69 224 ASN A C 1
ATOM 1708 O O . ASN A 1 224 ? -22.597 -0.318 18.544 1.00 79.69 224 ASN A O 1
ATOM 1712 N N . PRO A 1 225 ? -21.796 -0.747 20.606 1.00 77.88 225 PRO A N 1
ATOM 1713 C CA . PRO A 1 225 ? -20.729 -1.656 20.178 1.00 77.88 225 PRO A CA 1
ATOM 1714 C C . PRO A 1 225 ? -21.155 -2.781 19.209 1.00 77.88 225 PRO A C 1
ATOM 1716 O O . PRO A 1 225 ? -20.491 -2.936 18.183 1.00 77.88 225 PRO A O 1
ATOM 1719 N N . PRO A 1 226 ? -22.257 -3.532 19.423 1.00 80.88 226 PRO A N 1
ATOM 1720 C CA . PRO A 1 226 ? -22.745 -4.513 18.450 1.00 80.88 226 PRO A CA 1
ATOM 1721 C C . PRO A 1 226 ? -23.146 -3.914 17.096 1.00 80.88 226 PRO A C 1
ATOM 1723 O O . PRO A 1 226 ? -23.019 -4.571 16.061 1.00 80.88 226 PRO A O 1
ATOM 1726 N N . GLU A 1 227 ? -23.660 -2.685 17.062 1.00 82.06 227 GLU A N 1
ATOM 1727 C CA . GLU A 1 227 ? -23.993 -2.004 15.804 1.00 82.06 227 GLU A CA 1
ATOM 1728 C C . GLU A 1 227 ? -22.742 -1.486 15.098 1.00 82.06 227 GLU A C 1
ATOM 1730 O O . GLU A 1 227 ? -22.612 -1.680 13.889 1.00 82.06 227 GLU A O 1
ATOM 1735 N N . ALA A 1 228 ? -21.791 -0.919 15.845 1.00 82.19 228 ALA A N 1
ATOM 1736 C CA . ALA A 1 228 ? -20.486 -0.523 15.327 1.00 82.19 228 ALA A CA 1
ATOM 1737 C C . ALA A 1 228 ? -19.733 -1.716 14.734 1.00 82.19 228 ALA A C 1
ATOM 1739 O O . ALA A 1 228 ? -19.256 -1.640 13.604 1.00 82.19 228 ALA A O 1
ATOM 1740 N N . PHE A 1 229 ? -19.694 -2.844 15.448 1.00 84.38 229 PHE A N 1
ATOM 1741 C CA . PHE A 1 229 ? -19.054 -4.065 14.974 1.00 84.38 229 PHE A CA 1
ATOM 1742 C C . PHE A 1 229 ? -19.705 -4.584 13.685 1.00 84.38 229 PHE A C 1
ATOM 1744 O O . PHE A 1 229 ? -19.005 -4.843 12.710 1.00 84.38 229 PHE A O 1
ATOM 1751 N N . ARG A 1 230 ? -21.044 -4.670 13.629 1.00 86.00 230 ARG A N 1
ATOM 1752 C CA . ARG A 1 230 ? -21.758 -5.082 12.403 1.00 86.00 230 ARG A CA 1
ATOM 1753 C C . ARG A 1 230 ? -21.495 -4.139 11.229 1.00 86.00 230 ARG A C 1
ATOM 1755 O O . ARG A 1 230 ? -21.286 -4.614 10.116 1.00 86.00 230 ARG A O 1
ATOM 1762 N N . SER A 1 231 ? -21.477 -2.831 11.478 1.00 86.25 231 SER A N 1
ATOM 1763 C CA . SER A 1 231 ? -21.168 -1.818 10.464 1.00 86.25 231 SER A CA 1
ATOM 1764 C C . SER A 1 231 ? -19.744 -1.974 9.921 1.00 86.25 231 SER A C 1
ATOM 1766 O O . SER A 1 231 ? -19.543 -1.981 8.709 1.00 86.25 231 SER A O 1
ATOM 1768 N N . LEU A 1 232 ? -18.759 -2.183 10.800 1.00 88.38 232 LEU A N 1
ATOM 1769 C CA . LEU A 1 232 ? -17.363 -2.394 10.411 1.00 88.38 232 LEU A CA 1
ATOM 1770 C C . LEU A 1 232 ? -17.163 -3.690 9.625 1.00 88.38 232 LEU A C 1
ATOM 1772 O O . LEU A 1 232 ? -16.441 -3.682 8.634 1.00 88.38 232 LEU A O 1
ATOM 1776 N N . VAL A 1 233 ? -17.823 -4.782 10.020 1.00 87.62 233 VAL A N 1
ATOM 1777 C CA . VAL A 1 233 ? -17.774 -6.050 9.273 1.00 87.62 233 VAL A CA 1
ATOM 1778 C C . VAL A 1 233 ? -18.370 -5.873 7.876 1.00 87.62 233 VAL A C 1
ATOM 1780 O O . VAL A 1 233 ? -17.722 -6.227 6.894 1.00 87.62 233 VAL A O 1
ATOM 1783 N N . ALA A 1 234 ? -19.547 -5.250 7.764 1.00 89.56 234 ALA A N 1
ATOM 1784 C CA . ALA A 1 234 ? -20.171 -4.980 6.468 1.00 89.56 234 ALA A CA 1
ATOM 1785 C C . ALA A 1 234 ? -19.310 -4.051 5.591 1.00 89.56 234 ALA A C 1
ATOM 1787 O O . ALA A 1 234 ? -19.172 -4.271 4.387 1.00 89.56 234 ALA A O 1
ATOM 1788 N N . ARG A 1 235 ? -18.682 -3.033 6.193 1.00 90.25 235 ARG A N 1
ATOM 1789 C CA . ARG A 1 235 ? -17.739 -2.141 5.506 1.00 90.25 235 ARG A CA 1
ATOM 1790 C C . ARG A 1 235 ? -16.503 -2.895 5.019 1.00 90.25 235 ARG A C 1
ATOM 1792 O O . ARG A 1 235 ? -16.091 -2.685 3.884 1.00 90.25 235 ARG A O 1
ATOM 1799 N N . ALA A 1 236 ? -15.937 -3.781 5.837 1.00 89.81 236 ALA A N 1
ATOM 1800 C CA . ALA A 1 236 ? -14.790 -4.601 5.459 1.00 89.81 236 ALA A CA 1
ATOM 1801 C C . ALA A 1 236 ? -15.125 -5.554 4.299 1.00 89.81 236 ALA A C 1
ATOM 1803 O O . ALA A 1 236 ? -14.322 -5.698 3.381 1.00 89.81 236 ALA A O 1
ATOM 1804 N N . GLU A 1 237 ? -16.314 -6.164 4.295 1.00 89.56 237 GLU A N 1
ATOM 1805 C CA . GLU A 1 237 ? -16.787 -6.987 3.173 1.00 89.56 237 GLU A CA 1
ATOM 1806 C C . GLU A 1 237 ? -16.947 -6.165 1.884 1.00 89.56 237 GLU A C 1
ATOM 1808 O O . GLU A 1 237 ? -16.513 -6.601 0.816 1.00 89.56 237 GLU A O 1
ATOM 1813 N N . GLY A 1 238 ? -17.511 -4.955 1.983 1.00 91.06 238 GLY A N 1
ATOM 1814 C CA . GLY A 1 238 ? -17.635 -4.027 0.856 1.00 91.06 238 GLY A CA 1
ATOM 1815 C C . GLY A 1 238 ? -16.278 -3.623 0.273 1.00 91.06 238 GLY A C 1
ATOM 1816 O O . GLY A 1 238 ? -16.061 -3.761 -0.931 1.00 91.06 238 GLY A O 1
ATOM 1817 N N . LEU A 1 239 ? -15.342 -3.213 1.134 1.00 91.31 239 LEU A N 1
ATOM 1818 C CA . LEU A 1 239 ? -13.973 -2.866 0.741 1.00 91.31 239 LEU A CA 1
ATOM 1819 C C . LEU A 1 239 ? -13.244 -4.054 0.105 1.00 91.31 239 LEU A C 1
ATOM 1821 O O . LEU A 1 239 ? -12.555 -3.878 -0.893 1.00 91.31 239 LEU A O 1
ATOM 1825 N N . SER A 1 240 ? -13.446 -5.271 0.615 1.00 90.75 240 SER A N 1
ATOM 1826 C CA . SER A 1 240 ? -12.857 -6.485 0.040 1.00 90.75 240 SER A CA 1
ATOM 1827 C C . SER A 1 240 ? -13.371 -6.765 -1.380 1.00 90.75 240 SER A C 1
ATOM 1829 O O . SER A 1 240 ? -12.602 -7.103 -2.284 1.00 90.75 240 SER A O 1
ATOM 1831 N N . ALA A 1 241 ? -14.672 -6.572 -1.619 1.00 92.69 241 ALA A N 1
ATOM 1832 C CA . ALA A 1 241 ? -15.257 -6.720 -2.950 1.00 92.69 241 ALA A CA 1
ATOM 1833 C C . ALA A 1 241 ? -14.771 -5.639 -3.932 1.00 92.69 241 ALA A C 1
ATOM 1835 O O . ALA A 1 241 ? -14.561 -5.927 -5.113 1.00 92.69 241 ALA A O 1
ATOM 1836 N N . GLU A 1 242 ? -14.588 -4.401 -3.467 1.00 92.56 242 GLU A N 1
ATOM 1837 C CA . GLU A 1 242 ? -14.013 -3.312 -4.266 1.00 92.56 242 GLU A CA 1
ATOM 1838 C C . GLU A 1 242 ? -12.534 -3.541 -4.573 1.00 92.56 242 GLU A C 1
ATOM 1840 O O . GLU A 1 242 ? -12.125 -3.387 -5.725 1.00 92.56 242 GLU A O 1
ATOM 1845 N N . LYS A 1 243 ? -11.759 -3.993 -3.582 1.00 92.88 243 LYS A N 1
ATOM 1846 C CA . LYS A 1 243 ? -10.357 -4.382 -3.739 1.00 92.88 243 LYS A CA 1
ATOM 1847 C C . LYS A 1 243 ? -10.205 -5.414 -4.850 1.00 92.88 243 LYS A C 1
ATOM 1849 O O . LYS A 1 243 ? -9.434 -5.192 -5.774 1.00 92.88 243 LYS A O 1
ATOM 1854 N N . ARG A 1 244 ? -11.007 -6.482 -4.829 1.00 92.38 244 ARG A N 1
ATOM 1855 C CA . ARG A 1 244 ? -10.969 -7.521 -5.869 1.00 92.38 244 ARG A CA 1
ATOM 1856 C C . ARG A 1 244 ? -11.214 -6.960 -7.274 1.00 92.38 244 ARG A C 1
ATOM 1858 O O . ARG A 1 244 ? -10.547 -7.352 -8.224 1.00 92.38 244 ARG A O 1
ATOM 1865 N N . LYS A 1 245 ? -12.150 -6.017 -7.426 1.00 92.44 245 LYS A N 1
ATOM 1866 C CA . LYS A 1 245 ? -12.390 -5.356 -8.721 1.00 92.44 245 LYS A CA 1
ATOM 1867 C C . LYS A 1 245 ? -11.197 -4.504 -9.158 1.00 92.44 245 LYS A C 1
ATOM 1869 O O . LYS A 1 245 ? -10.885 -4.478 -10.345 1.00 92.44 245 LYS A O 1
ATOM 1874 N N . ALA A 1 246 ? -10.547 -3.817 -8.219 1.00 90.31 246 ALA A N 1
ATOM 1875 C CA . ALA A 1 246 ? -9.346 -3.034 -8.492 1.00 90.31 246 ALA A CA 1
ATOM 1876 C C . ALA A 1 246 ? -8.148 -3.931 -8.859 1.00 90.31 246 ALA A C 1
ATOM 1878 O O . ALA A 1 246 ? -7.403 -3.597 -9.776 1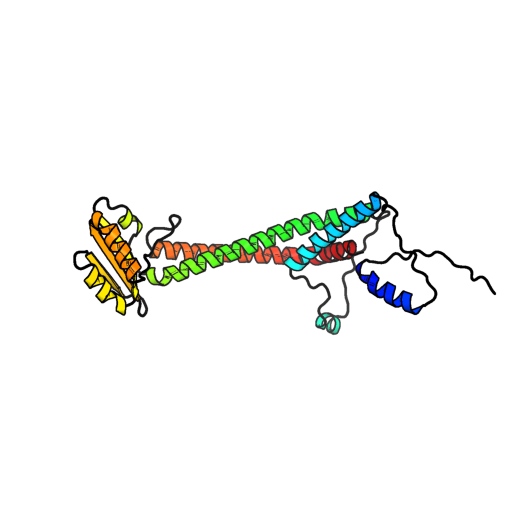.00 90.31 246 ALA A O 1
ATOM 1879 N N . GLU A 1 247 ? -7.995 -5.093 -8.220 1.00 92.00 247 GLU A N 1
ATOM 1880 C CA . GLU A 1 247 ? -6.996 -6.107 -8.596 1.00 92.00 247 GLU A CA 1
ATOM 1881 C C . GLU A 1 247 ? -7.221 -6.604 -10.030 1.00 92.00 247 GLU A C 1
ATOM 1883 O O . GLU A 1 247 ? -6.291 -6.608 -10.834 1.00 92.00 247 GLU A O 1
ATOM 1888 N N . GLU A 1 248 ? -8.467 -6.936 -10.390 1.00 92.81 248 GLU A N 1
ATOM 1889 C CA . GLU A 1 248 ? -8.827 -7.337 -11.758 1.00 92.81 248 GLU A CA 1
ATOM 1890 C C . GLU A 1 248 ? -8.565 -6.217 -12.787 1.00 92.81 248 GLU A C 1
ATOM 1892 O O . GLU A 1 248 ? -8.218 -6.491 -13.938 1.00 92.81 248 GLU A O 1
ATOM 1897 N N . GLU A 1 249 ? -8.740 -4.946 -12.409 1.00 91.00 249 GLU A N 1
ATOM 1898 C CA . GLU A 1 249 ? -8.407 -3.785 -13.249 1.00 91.00 249 GLU A CA 1
ATOM 1899 C C . GLU A 1 249 ? -6.891 -3.683 -13.478 1.00 91.00 249 GLU A C 1
ATOM 1901 O O . GLU A 1 249 ? -6.454 -3.537 -14.623 1.00 91.00 249 GLU A O 1
ATOM 1906 N N . VAL A 1 250 ? -6.086 -3.832 -12.421 1.00 91.69 250 VAL A N 1
ATOM 1907 C CA . VAL A 1 250 ? -4.616 -3.840 -12.503 1.00 91.69 250 VAL A CA 1
ATOM 1908 C C . VAL A 1 250 ? -4.116 -5.013 -13.349 1.00 91.69 250 VAL A C 1
ATOM 1910 O O . VAL A 1 250 ? -3.249 -4.825 -14.205 1.00 91.69 250 VAL A O 1
ATOM 1913 N N . GLU A 1 251 ? -4.684 -6.209 -13.186 1.00 89.75 251 GLU A N 1
ATOM 1914 C CA . GLU A 1 251 ? -4.316 -7.388 -13.978 1.00 89.75 251 GLU A CA 1
ATOM 1915 C C . GLU A 1 251 ? -4.621 -7.182 -15.470 1.00 89.75 251 GLU A C 1
ATOM 1917 O O . GLU A 1 251 ? -3.779 -7.453 -16.329 1.00 89.75 251 GLU A O 1
ATOM 1922 N N . LYS A 1 252 ? -5.786 -6.606 -15.799 1.00 91.94 252 LYS A N 1
ATOM 1923 C CA . LYS A 1 252 ? -6.138 -6.253 -17.184 1.00 91.94 252 LYS A CA 1
ATOM 1924 C C . LYS A 1 252 ? -5.182 -5.222 -17.773 1.00 91.94 252 LYS A C 1
ATOM 1926 O O . LYS A 1 252 ? -4.732 -5.398 -18.904 1.00 91.94 252 LYS A O 1
ATOM 1931 N N . LEU A 1 253 ? -4.848 -4.168 -17.025 1.00 89.31 253 LEU A N 1
ATOM 1932 C CA . LEU A 1 253 ? -3.877 -3.165 -17.472 1.00 89.31 253 LEU A CA 1
ATOM 1933 C C . LEU A 1 253 ? -2.505 -3.798 -17.723 1.00 89.31 253 LEU A C 1
ATOM 1935 O O . LEU A 1 253 ? -1.873 -3.515 -18.741 1.00 89.31 253 LEU A O 1
ATOM 1939 N N . THR A 1 254 ? -2.085 -4.710 -16.848 1.00 87.75 254 THR A N 1
ATOM 1940 C CA . THR A 1 254 ? -0.839 -5.472 -16.985 1.00 87.75 254 THR A CA 1
ATOM 1941 C C . THR A 1 254 ? -0.845 -6.308 -18.264 1.00 87.75 254 THR A C 1
ATOM 1943 O O . THR A 1 254 ? 0.077 -6.212 -19.074 1.00 87.75 254 THR A O 1
ATOM 1946 N N . ALA A 1 255 ? -1.907 -7.077 -18.508 1.00 86.94 255 ALA A N 1
ATOM 1947 C CA . ALA A 1 255 ? -2.021 -7.925 -19.691 1.00 86.94 255 ALA A CA 1
ATOM 1948 C C . ALA A 1 255 ? -2.039 -7.119 -21.002 1.00 86.94 255 ALA A C 1
ATOM 1950 O O . ALA A 1 255 ? -1.401 -7.511 -21.976 1.00 86.94 255 ALA A O 1
ATOM 1951 N N . VAL A 1 256 ? -2.741 -5.982 -21.030 1.00 88.69 256 VAL A N 1
ATOM 1952 C CA . VAL A 1 256 ? -2.913 -5.171 -22.248 1.00 88.69 256 VAL A CA 1
ATOM 1953 C C . VAL A 1 256 ? -1.692 -4.297 -22.546 1.00 88.69 256 VAL A C 1
ATOM 1955 O O . VAL A 1 256 ? -1.373 -4.064 -23.714 1.00 88.69 256 VAL A O 1
ATOM 1958 N N . HIS A 1 257 ? -1.013 -3.787 -21.515 1.00 88.12 257 HIS A N 1
ATOM 1959 C CA . HIS A 1 257 ? -0.014 -2.730 -21.685 1.00 88.12 257 HIS A CA 1
ATOM 1960 C C . HIS A 1 257 ? 1.423 -3.111 -21.309 1.00 88.12 257 HIS A C 1
ATOM 1962 O O . HIS A 1 257 ? 2.326 -2.317 -21.573 1.00 88.12 257 HIS A O 1
ATOM 1968 N N . SER A 1 258 ? 1.666 -4.306 -20.761 1.00 84.62 258 SER A N 1
ATOM 1969 C CA . SER A 1 258 ? 3.010 -4.777 -20.376 1.00 84.62 258 SER A CA 1
ATOM 1970 C C . SER A 1 258 ? 4.049 -4.626 -21.488 1.00 84.62 258 SER A C 1
ATOM 1972 O O . SER A 1 258 ? 5.079 -3.991 -21.273 1.00 84.62 258 SER A O 1
ATOM 1974 N N . GLN A 1 259 ? 3.761 -5.133 -22.690 1.00 85.38 259 GLN A N 1
ATOM 1975 C CA . GLN A 1 259 ? 4.678 -5.046 -23.831 1.00 85.38 259 GLN A CA 1
ATOM 1976 C C . GLN A 1 259 ? 4.998 -3.590 -24.200 1.00 85.38 259 GLN A C 1
ATOM 1978 O O . GLN A 1 259 ? 6.154 -3.253 -24.437 1.00 85.38 259 GLN A O 1
ATOM 1983 N N . LYS A 1 260 ? 3.988 -2.710 -24.203 1.00 86.94 260 LYS A N 1
ATOM 1984 C CA . LYS A 1 260 ? 4.167 -1.290 -24.545 1.00 86.94 260 LYS A CA 1
ATOM 1985 C C . LYS A 1 260 ? 5.023 -0.557 -23.514 1.00 86.94 260 LYS A C 1
ATOM 1987 O O . LYS A 1 260 ? 5.889 0.225 -23.892 1.00 86.94 260 LYS A O 1
ATOM 1992 N N . LEU A 1 261 ? 4.803 -0.823 -22.224 1.00 87.06 261 LEU A N 1
ATOM 1993 C CA . LEU A 1 261 ? 5.594 -0.229 -21.143 1.00 87.06 261 LEU A CA 1
ATOM 1994 C C . LEU A 1 261 ? 7.053 -0.677 -21.193 1.00 87.06 261 LEU A C 1
ATOM 1996 O O . LEU A 1 261 ? 7.941 0.160 -21.054 1.00 87.06 261 LEU A O 1
ATOM 2000 N N . LEU A 1 262 ? 7.296 -1.972 -21.419 1.00 87.31 262 LEU A N 1
ATOM 2001 C CA . LEU A 1 262 ? 8.647 -2.516 -21.553 1.00 87.31 262 LEU A CA 1
ATOM 2002 C C . LEU A 1 262 ? 9.366 -1.917 -22.768 1.00 87.31 262 LEU A C 1
ATOM 2004 O O . LEU A 1 262 ? 10.480 -1.424 -22.618 1.00 87.31 262 LEU A O 1
ATOM 2008 N N . ALA A 1 263 ? 8.701 -1.845 -23.924 1.00 86.94 263 ALA A N 1
ATOM 2009 C CA . ALA A 1 263 ? 9.284 -1.267 -25.132 1.00 86.94 263 ALA A CA 1
ATOM 2010 C C . ALA A 1 263 ? 9.610 0.233 -24.977 1.00 86.94 263 ALA A C 1
ATOM 2012 O O . ALA A 1 263 ? 10.705 0.670 -25.326 1.00 86.94 263 ALA A O 1
ATOM 2013 N N . CYS A 1 264 ? 8.704 1.027 -24.389 1.00 87.38 264 CYS A N 1
ATOM 2014 C CA . CYS A 1 264 ? 8.962 2.448 -24.115 1.00 87.38 264 CYS A CA 1
ATOM 2015 C C . CYS A 1 264 ? 10.102 2.648 -23.105 1.00 87.38 264 CYS A C 1
ATOM 2017 O O . CYS A 1 264 ? 10.897 3.578 -23.246 1.00 87.38 264 CYS A O 1
ATOM 2019 N N . ARG A 1 265 ? 10.192 1.776 -22.093 1.00 88.44 265 ARG A N 1
ATOM 2020 C CA . ARG A 1 265 ? 11.276 1.786 -21.106 1.00 88.44 265 ARG A CA 1
ATOM 2021 C C . ARG A 1 265 ? 12.624 1.487 -21.754 1.00 88.44 265 ARG A C 1
ATOM 2023 O O . ARG A 1 265 ? 13.598 2.167 -21.455 1.00 88.44 265 ARG A O 1
ATOM 2030 N N . GLU A 1 266 ? 12.687 0.482 -22.621 1.00 84.12 266 GLU A N 1
ATOM 2031 C CA . GLU A 1 266 ? 13.906 0.123 -23.351 1.00 84.12 266 GLU A CA 1
ATOM 2032 C C . GLU A 1 266 ? 14.343 1.241 -24.298 1.00 84.12 266 GLU A C 1
ATOM 2034 O O . GLU A 1 266 ? 15.506 1.636 -24.270 1.00 84.12 266 GLU A O 1
ATOM 2039 N N . LEU A 1 267 ? 13.405 1.826 -25.048 1.00 85.12 267 LEU A N 1
ATOM 2040 C CA . LEU A 1 267 ? 13.661 2.960 -25.940 1.00 85.12 267 LEU A CA 1
ATOM 2041 C C . LEU A 1 267 ? 14.236 4.166 -25.188 1.00 85.12 267 LEU A C 1
ATOM 2043 O O . LEU A 1 267 ? 15.153 4.822 -25.673 1.00 85.12 267 LEU A O 1
ATOM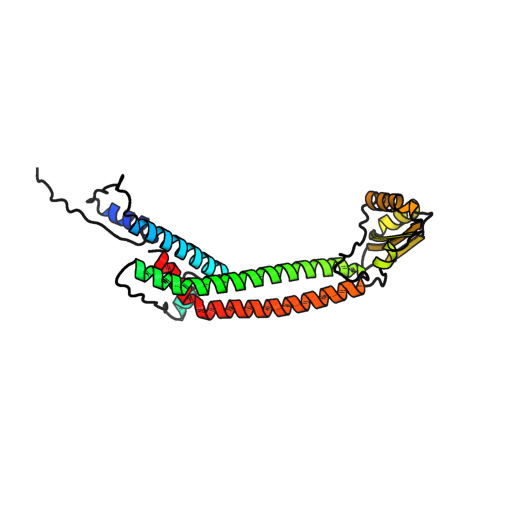 2047 N N . ALA A 1 268 ? 13.725 4.446 -23.990 1.00 84.00 268 ALA A N 1
ATOM 2048 C 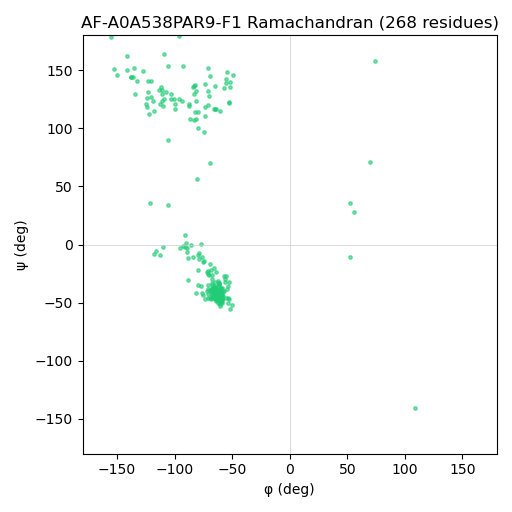CA . ALA A 1 268 ? 14.188 5.548 -23.152 1.00 84.00 268 ALA A CA 1
ATOM 2049 C C . ALA A 1 268 ? 15.528 5.277 -22.435 1.00 84.00 268 ALA A C 1
ATOM 2051 O O . ALA A 1 268 ? 16.100 6.192 -21.843 1.00 84.00 268 ALA A O 1
ATOM 2052 N N . ASN A 1 269 ? 16.011 4.030 -22.461 1.00 79.19 269 ASN A N 1
ATOM 2053 C CA . ASN A 1 269 ? 17.285 3.611 -21.870 1.00 79.19 269 ASN A CA 1
ATOM 2054 C C . ASN A 1 269 ? 18.471 3.691 -22.858 1.00 79.19 269 ASN A C 1
ATOM 2056 O O . ASN A 1 269 ? 19.603 3.378 -22.477 1.00 79.19 269 ASN A O 1
ATOM 2060 N N . VAL A 1 270 ? 18.207 4.079 -24.114 1.00 61.88 270 VAL A N 1
ATOM 2061 C CA . VAL A 1 270 ? 19.209 4.284 -25.174 1.00 61.88 270 VAL A CA 1
ATOM 2062 C C . VAL A 1 270 ? 19.981 5.579 -24.935 1.00 61.88 270 VAL A C 1
ATOM 2064 O O . VAL A 1 270 ? 19.347 6.649 -24.818 1.00 61.88 270 VAL A O 1
#

Solvent-accessible surface area (backbone atoms only — not comparable to full-atom values): 15597 Å² total; per-residue (Å²): 136,85,85,79,88,83,79,92,80,87,88,86,76,38,66,81,47,48,67,59,52,50,54,58,56,60,74,65,73,81,77,80,86,78,77,82,76,82,68,84,69,58,66,72,58,50,52,51,51,55,50,28,52,51,48,20,53,51,30,49,47,43,38,57,76,68,66,56,74,93,59,81,57,71,64,52,43,72,75,71,46,85,80,74,89,82,80,88,85,87,61,99,43,70,67,59,43,50,51,52,40,47,65,61,41,50,65,52,40,53,50,47,53,51,41,53,52,51,37,54,49,38,52,49,54,32,50,54,35,46,54,54,34,60,70,37,54,74,48,29,84,42,94,52,57,56,56,64,34,74,65,42,91,63,34,34,48,48,47,28,52,37,48,59,84,50,48,61,56,52,50,63,78,44,65,93,39,52,76,48,77,46,82,39,89,79,65,38,23,41,33,41,42,34,39,52,47,88,45,47,67,58,53,54,50,52,32,58,74,69,72,36,53,67,71,77,75,60,90,93,44,58,48,30,39,43,55,29,36,52,50,33,50,53,49,32,54,51,36,50,58,51,37,53,53,38,52,54,50,46,52,50,49,47,74,76,39,45,69,60,41,52,50,40,24,54,63,26,49,82

Nearest PDB structures (foldseek):
  3rrk-assembly1_A  TM=6.616E-01  e=1.274E-09  Meiothermus ruber DSM 1279
  3j9v-assembly1_b  TM=4.157E-01  e=4.851E-06  Saccharomyces cerevisiae
  7uzj-assembly1_G  TM=4.973E-01  e=2.333E-05  Rattus norvegicus
  4wk3-assembly1_A  TM=6.853E-01  e=1.746E-02  Staphylococcus aureus subsp. aureus COL
  5u99-assembly1_A  TM=7.983E-01  e=1.556E-01  Mycobacterium tuberculosis H37Rv